Protein AF-A0A6M1TKI7-F1 (afdb_monomer)

Sequence (256 aa):
MSNQELKGKPGERDLEQWAKETDKGKHIFVWKHFMAGKEFQGWELLKSISEPLQDDLLMHTYMWSNTQNNEQLVKINILESTSWRQSQKNLLSFFDNFEAPSLDRAETKDINVGDIAFVGFGEIVQAITFSRANMLARVQSVGDEGLPVTEITAQLDRFFGERPAPSKEGVRPEFEHFEASSNTTAINEAITLSVEAIDPLKRDLWYKFIASGGELAVEDEQLRFQSNKEGKFEITAYAITEEGFAEGSTITVNVE

Foldseek 3Di:
DDPDPPPDPLPCLDLVVLVVLDDLQQQKAWFPDDAQQQLDPQKGWPDWDWDADPPRWIKIWIKIAGNVHRLWIKIKIKTQAQWLSRLSVVLVVVCVVVVCSDFAWVVVVVQDAESTKTFDDDPARQWMWYGHRRMTMIMGTDGPDGHRCRVVRRSVRCVRRPDQDADPDDFEKAWPDWDWPDQEEEAFDKIFIDTDIAGPVRADKIKMKGKPAFGWGADPNTIIGHHNDFDKMKMKMWIAGNNGHIDIDIDIHGYD

Structure (mmCIF, N/CA/C/O backbone):
data_AF-A0A6M1TKI7-F1
#
_entry.id   AF-A0A6M1TKI7-F1
#
loop_
_atom_site.group_PDB
_atom_site.id
_atom_site.type_symbol
_atom_site.label_atom_id
_atom_site.label_alt_id
_atom_site.label_comp_id
_atom_site.label_asym_id
_atom_site.label_entity_id
_atom_site.label_seq_id
_atom_site.pdbx_PDB_ins_code
_atom_site.Cartn_x
_atom_site.Cartn_y
_atom_site.Cartn_z
_atom_site.occupancy
_atom_site.B_iso_or_equiv
_atom_site.auth_seq_id
_atom_site.auth_comp_id
_atom_site.auth_asym_id
_atom_site.auth_atom_id
_atom_site.pdbx_PDB_model_num
ATOM 1 N N . MET A 1 1 ? -23.697 14.633 -33.442 1.00 41.56 1 MET A N 1
ATOM 2 C CA . MET A 1 1 ? -22.954 14.156 -32.259 1.00 41.56 1 MET A CA 1
ATOM 3 C C . MET A 1 1 ? -21.617 14.868 -32.275 1.00 41.56 1 MET A C 1
ATOM 5 O O . MET A 1 1 ? -20.799 14.587 -33.137 1.00 41.56 1 MET A O 1
ATOM 9 N N . SER A 1 2 ? -21.503 15.926 -31.473 1.00 33.62 2 SER A N 1
ATOM 10 C CA . SER A 1 2 ? -20.345 16.822 -31.429 1.00 33.62 2 SER A CA 1
ATOM 11 C C . SER A 1 2 ? -19.303 16.214 -30.494 1.00 33.62 2 SER A C 1
ATOM 13 O O . SER A 1 2 ? -19.624 15.900 -29.352 1.00 33.62 2 SER A O 1
ATOM 15 N N . ASN A 1 3 ? -18.083 16.031 -31.009 1.00 37.06 3 ASN A N 1
ATOM 16 C CA . ASN A 1 3 ? -16.884 15.797 -30.210 1.00 37.06 3 ASN A CA 1
ATOM 17 C C . ASN A 1 3 ? -16.729 16.978 -29.250 1.00 37.06 3 ASN A C 1
ATOM 19 O O . ASN A 1 3 ? -16.338 18.067 -29.671 1.00 37.06 3 ASN A O 1
ATOM 23 N N . GLN A 1 4 ? -17.073 16.770 -27.982 1.00 38.50 4 GLN A N 1
ATOM 24 C CA . GLN A 1 4 ? -16.654 17.666 -26.919 1.00 38.50 4 GLN A CA 1
ATOM 25 C C . GLN A 1 4 ? -15.141 17.522 -26.773 1.00 38.50 4 GLN A C 1
ATOM 27 O O . GLN A 1 4 ? -14.629 16.490 -26.344 1.00 38.50 4 GLN A O 1
ATOM 32 N N . GLU A 1 5 ? -14.435 18.568 -27.190 1.00 37.09 5 GLU A N 1
A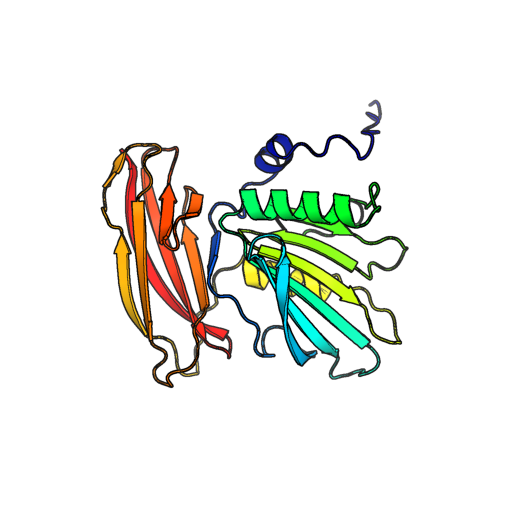TOM 33 C CA . GLU A 1 5 ? -13.034 18.793 -26.878 1.00 37.09 5 GLU A CA 1
ATOM 34 C C . GLU A 1 5 ? -12.861 18.852 -25.354 1.00 37.09 5 GLU A C 1
ATOM 36 O O . GLU A 1 5 ? -12.985 19.908 -24.740 1.00 37.09 5 GLU A O 1
ATOM 41 N N . LEU A 1 6 ? -12.496 17.728 -24.740 1.00 37.66 6 LEU A N 1
ATOM 42 C CA . LEU A 1 6 ? -11.774 17.727 -23.468 1.00 37.66 6 LEU A CA 1
ATOM 43 C C . LEU A 1 6 ? -10.313 18.117 -23.742 1.00 37.66 6 LEU A C 1
ATOM 45 O O . LEU A 1 6 ? -9.385 17.343 -23.545 1.00 37.66 6 LEU A O 1
ATOM 49 N N . LYS A 1 7 ? -10.098 19.343 -24.230 1.00 37.16 7 LYS A N 1
ATOM 50 C CA . LYS A 1 7 ? -8.797 20.021 -24.156 1.00 37.16 7 LYS A CA 1
ATOM 51 C C . LYS A 1 7 ? -8.745 20.793 -22.840 1.00 37.16 7 LYS A C 1
ATOM 53 O O . LYS A 1 7 ? -8.668 22.020 -22.824 1.00 37.16 7 LYS A O 1
ATOM 58 N N . GLY A 1 8 ? -8.832 20.068 -21.728 1.00 39.41 8 GLY A N 1
ATOM 59 C CA . GLY A 1 8 ? -8.407 20.610 -20.446 1.00 39.41 8 GLY A CA 1
ATOM 60 C C . GLY A 1 8 ? -6.901 20.831 -20.520 1.00 39.41 8 GLY A C 1
ATOM 61 O O . GLY A 1 8 ? -6.157 19.920 -20.881 1.00 39.41 8 GLY A O 1
ATOM 62 N N . LYS A 1 9 ? -6.431 22.048 -20.236 1.00 40.62 9 LYS A N 1
ATOM 63 C CA . LYS A 1 9 ? -5.002 22.265 -19.976 1.00 40.62 9 LYS A CA 1
ATOM 64 C C . LYS A 1 9 ? -4.562 21.269 -18.882 1.00 40.62 9 LYS A C 1
ATOM 66 O O . LYS A 1 9 ? -5.330 21.100 -17.937 1.00 40.62 9 LYS A O 1
ATOM 71 N N . PRO A 1 10 ? -3.348 20.689 -18.922 1.00 42.91 10 PRO A N 1
ATOM 72 C CA . PRO A 1 10 ? -2.848 19.748 -17.901 1.00 42.91 10 PRO A CA 1
ATOM 73 C C . PRO A 1 10 ? -2.647 20.337 -16.481 1.00 42.91 10 PRO A C 1
ATOM 75 O O . PRO A 1 10 ? -1.852 19.817 -15.703 1.00 42.91 10 PRO A O 1
ATOM 78 N N . GLY A 1 11 ? -3.296 21.459 -16.149 1.00 44.16 11 GLY A N 1
ATOM 79 C CA . GLY A 1 11 ? -2.915 22.348 -15.051 1.00 44.16 11 GLY A CA 1
ATOM 80 C C . GLY A 1 11 ? -3.933 22.539 -13.928 1.00 44.16 11 GLY A C 1
ATOM 81 O O . GLY A 1 11 ? -3.532 23.042 -12.886 1.00 44.16 11 GLY A O 1
ATOM 82 N N . GLU A 1 12 ? -5.199 22.137 -14.063 1.00 51.56 12 GLU A N 1
ATOM 83 C CA . GLU A 1 12 ? -6.108 22.116 -12.903 1.00 51.56 12 GLU A CA 1
ATOM 84 C C . GLU A 1 12 ? -6.088 20.725 -12.278 1.00 51.56 12 GLU A C 1
ATOM 86 O O . GLU A 1 12 ? -6.955 19.880 -12.476 1.00 51.56 12 GLU A O 1
ATOM 91 N N . ARG A 1 13 ? -4.991 20.474 -11.562 1.00 66.75 13 ARG A N 1
ATOM 92 C CA . ARG A 1 13 ? -4.801 19.312 -10.702 1.00 66.75 13 ARG A CA 1
ATOM 93 C C . ARG A 1 13 ? -5.576 19.534 -9.401 1.00 66.75 13 ARG A C 1
ATOM 95 O O . ARG A 1 13 ? -4.995 19.875 -8.374 1.00 66.75 13 ARG A O 1
ATOM 102 N N . ASP A 1 14 ? -6.897 19.428 -9.471 1.00 73.25 14 ASP A N 1
ATOM 103 C CA . ASP A 1 14 ? -7.759 19.592 -8.304 1.00 73.25 14 ASP A CA 1
ATOM 104 C C . ASP A 1 14 ? -7.829 18.281 -7.503 1.00 73.25 14 ASP A C 1
ATOM 106 O O . ASP A 1 14 ? -8.434 17.296 -7.932 1.00 73.25 14 ASP A O 1
ATOM 110 N N . LEU A 1 15 ? -7.216 18.273 -6.315 1.00 70.44 15 LEU A N 1
ATOM 111 C CA . LEU A 1 15 ? -7.309 17.159 -5.365 1.00 70.44 15 LEU A CA 1
ATOM 112 C C . LEU A 1 15 ? -8.756 16.809 -5.026 1.00 70.44 15 LEU A C 1
ATOM 114 O O . LEU A 1 15 ? -9.063 15.639 -4.809 1.00 70.44 15 LEU A O 1
ATOM 118 N N . GLU A 1 16 ? -9.648 17.798 -4.956 1.00 73.94 16 GLU A N 1
ATOM 119 C CA . GLU A 1 16 ? -11.055 17.535 -4.681 1.00 73.94 16 GLU A CA 1
ATOM 120 C C . GLU A 1 16 ? -11.726 16.823 -5.847 1.00 73.94 16 GLU A C 1
ATOM 122 O O . GLU A 1 16 ? -12.572 15.956 -5.624 1.00 73.94 16 GLU A O 1
ATOM 127 N N . GLN A 1 17 ? -11.364 17.168 -7.082 1.00 79.94 17 GLN A N 1
ATOM 128 C CA . GLN A 1 17 ? -11.837 16.459 -8.263 1.00 79.94 17 GLN A CA 1
ATOM 129 C C . GLN A 1 17 ? -11.337 15.013 -8.251 1.00 79.94 17 GLN A C 1
ATOM 131 O O . GLN A 1 17 ? -12.129 14.087 -8.394 1.00 79.94 17 GLN A O 1
ATOM 136 N N . TRP A 1 18 ? -10.052 14.802 -7.986 1.00 77.88 18 TRP A N 1
ATOM 137 C CA . TRP A 1 18 ? -9.452 13.471 -7.907 1.00 77.88 18 TRP A CA 1
ATOM 138 C C . TRP A 1 18 ? -10.070 12.596 -6.814 1.00 77.88 18 TRP A C 1
ATOM 140 O O . TRP A 1 18 ? -10.385 11.429 -7.044 1.00 77.88 18 TRP A O 1
ATOM 150 N N . ALA A 1 19 ? -10.330 13.183 -5.646 1.00 72.44 19 ALA A N 1
ATOM 151 C CA . ALA A 1 19 ? -11.042 12.532 -4.552 1.00 72.44 19 ALA A CA 1
ATOM 152 C C . ALA A 1 19 ? -12.494 12.154 -4.907 1.00 72.44 19 ALA A C 1
ATOM 154 O O . ALA A 1 19 ? -13.072 11.286 -4.255 1.00 72.44 19 ALA A O 1
ATOM 155 N N . LYS A 1 20 ? -13.102 12.807 -5.908 1.00 79.38 20 LYS A N 1
ATOM 156 C CA . LYS A 1 20 ? -14.437 12.467 -6.435 1.00 79.38 20 LYS A CA 1
ATOM 157 C C . LYS A 1 20 ? -14.377 11.414 -7.546 1.00 79.38 20 LYS A C 1
ATOM 159 O O . LYS A 1 20 ? -15.355 10.698 -7.732 1.00 79.38 20 LYS A O 1
ATOM 164 N N . GLU A 1 21 ? -13.269 11.331 -8.282 1.00 80.00 21 GLU A N 1
ATOM 165 C CA . GLU A 1 21 ? -13.086 10.401 -9.408 1.00 80.00 21 GLU A CA 1
ATOM 166 C C . GLU A 1 21 ? -12.905 8.949 -8.950 1.00 80.00 21 GLU A C 1
ATOM 168 O O . GLU A 1 21 ? -13.355 8.024 -9.626 1.00 80.00 21 GLU A O 1
ATOM 173 N N . THR A 1 22 ? -12.278 8.734 -7.793 1.00 79.38 22 THR A N 1
ATOM 174 C CA . THR A 1 22 ? -12.077 7.395 -7.237 1.00 79.38 22 THR A CA 1
ATOM 175 C C . THR A 1 22 ? -12.040 7.422 -5.721 1.00 79.38 22 THR A C 1
ATOM 177 O O . THR A 1 22 ? -11.439 8.294 -5.096 1.00 79.38 22 THR A O 1
ATOM 180 N N . ASP A 1 23 ? -12.654 6.407 -5.129 1.00 78.06 23 ASP A N 1
ATOM 181 C CA . ASP A 1 23 ? -12.648 6.177 -3.697 1.00 78.06 23 ASP A CA 1
ATOM 182 C C . ASP A 1 23 ? -12.162 4.772 -3.321 1.00 78.06 23 ASP A C 1
ATOM 184 O O . ASP A 1 23 ? -12.237 4.383 -2.159 1.00 78.06 23 ASP A O 1
ATOM 188 N N . LYS A 1 24 ? -11.612 4.020 -4.284 1.00 84.81 24 LYS A N 1
ATOM 189 C CA . LYS A 1 24 ? -11.190 2.627 -4.077 1.00 84.81 24 LYS A CA 1
ATOM 190 C C . LYS A 1 24 ? -10.128 2.509 -2.982 1.00 84.81 24 LYS A C 1
ATOM 192 O O . LYS A 1 24 ? -10.219 1.621 -2.140 1.00 84.81 24 LYS A O 1
ATOM 197 N N . GLY A 1 25 ? -9.152 3.417 -2.966 1.00 87.25 25 GLY A N 1
ATOM 198 C CA . GLY A 1 25 ? -8.088 3.431 -1.965 1.00 87.25 25 GLY A CA 1
ATOM 199 C C . GLY A 1 25 ? -8.496 3.890 -0.565 1.00 87.25 25 GLY A C 1
ATOM 200 O O . GLY A 1 25 ? -7.788 3.564 0.380 1.00 87.25 25 GLY A O 1
ATOM 201 N N . LYS A 1 26 ? -9.616 4.608 -0.377 1.00 94.25 26 LYS A N 1
ATOM 202 C CA . LYS A 1 26 ? -9.933 5.217 0.936 1.00 94.25 26 LYS A CA 1
ATOM 203 C C . LYS A 1 26 ? -10.198 4.191 2.040 1.00 94.25 26 LYS A C 1
ATOM 205 O O . LYS A 1 26 ? -10.050 4.486 3.221 1.00 94.25 26 LYS A O 1
ATOM 210 N N . HIS A 1 27 ? -10.595 2.990 1.633 1.00 96.94 27 HIS A N 1
ATOM 211 C CA . HIS A 1 27 ? -10.935 1.871 2.504 1.00 96.94 27 HIS A CA 1
ATOM 212 C C . HIS A 1 27 ? -9.748 0.961 2.814 1.00 96.94 27 HIS A C 1
ATOM 214 O O . HIS A 1 27 ? -9.919 -0.042 3.503 1.00 96.94 27 HIS A O 1
ATOM 220 N N . ILE A 1 28 ? -8.572 1.268 2.270 1.00 98.06 28 ILE A N 1
ATOM 221 C CA . ILE A 1 28 ? -7.373 0.454 2.406 1.00 98.06 28 ILE A CA 1
ATOM 222 C C . ILE A 1 28 ? -6.297 1.305 3.071 1.00 98.06 28 ILE A C 1
ATOM 224 O O . ILE A 1 28 ? -6.108 2.470 2.726 1.00 98.06 28 ILE A O 1
ATOM 228 N N . PHE A 1 29 ? -5.573 0.711 4.009 1.00 98.44 29 PHE A N 1
ATOM 229 C CA . PHE A 1 29 ? -4.386 1.313 4.596 1.00 98.44 29 PHE A CA 1
ATOM 230 C C . PHE A 1 29 ? -3.279 0.272 4.689 1.00 98.44 29 PHE A C 1
ATOM 232 O O . PHE A 1 29 ? -3.517 -0.856 5.107 1.00 98.44 29 PHE A O 1
ATOM 239 N N . VAL A 1 30 ? -2.075 0.641 4.288 1.00 98.31 30 VAL A N 1
ATOM 240 C CA . VAL A 1 30 ? -0.875 -0.184 4.349 1.00 98.31 30 VAL A CA 1
ATOM 241 C C . VAL A 1 30 ? 0.067 0.453 5.364 1.00 98.31 30 VAL A C 1
ATOM 243 O O . VAL A 1 30 ? 0.293 1.658 5.309 1.00 98.31 30 VAL A O 1
ATOM 246 N N . TRP A 1 31 ? 0.591 -0.338 6.299 1.00 97.88 31 TRP A N 1
ATOM 247 C CA . TRP A 1 31 ? 1.404 0.167 7.402 1.00 97.88 31 TRP A CA 1
ATOM 248 C C . TRP A 1 31 ? 2.699 -0.625 7.564 1.00 97.88 31 TRP A C 1
ATOM 250 O O . TRP A 1 31 ? 2.661 -1.858 7.636 1.00 97.88 31 TRP A O 1
ATOM 260 N N . LYS A 1 32 ? 3.824 0.094 7.685 1.00 96.50 32 LYS A N 1
ATOM 261 C CA . LYS A 1 32 ? 5.182 -0.459 7.839 1.00 96.50 32 LYS A CA 1
ATOM 262 C C . LYS A 1 32 ? 5.594 -1.343 6.660 1.00 96.50 32 LYS A C 1
ATOM 264 O O . LYS A 1 32 ? 6.229 -2.376 6.848 1.00 96.50 32 LYS A O 1
ATOM 269 N N . HIS A 1 33 ? 5.192 -0.970 5.450 1.00 97.38 33 HIS A N 1
ATOM 270 C CA . HIS A 1 33 ? 5.400 -1.782 4.259 1.00 97.38 33 HIS A CA 1
ATOM 271 C C . HIS A 1 33 ? 6.877 -2.051 3.959 1.00 97.38 33 HIS A C 1
ATOM 273 O O . HIS A 1 33 ? 7.714 -1.148 3.985 1.00 97.38 33 HIS A O 1
ATOM 279 N N . PHE A 1 34 ? 7.168 -3.272 3.518 1.00 96.94 34 PHE A N 1
ATOM 280 C CA . PHE A 1 34 ? 8.431 -3.613 2.881 1.00 96.94 34 PHE A CA 1
ATOM 281 C C . PHE A 1 34 ? 8.237 -4.695 1.807 1.00 96.94 34 PHE A C 1
ATOM 283 O O . PHE A 1 34 ? 7.216 -5.377 1.783 1.00 96.94 34 PHE A O 1
ATOM 290 N N . MET A 1 35 ? 9.228 -4.843 0.919 1.00 97.00 35 MET A N 1
ATOM 291 C CA . MET A 1 35 ? 9.307 -5.943 -0.051 1.00 97.00 35 MET A CA 1
ATOM 292 C C . MET A 1 35 ? 10.543 -6.799 0.211 1.00 97.00 35 MET A C 1
ATOM 294 O O . MET A 1 35 ? 11.614 -6.255 0.497 1.00 97.00 35 MET A O 1
ATOM 298 N N . ALA A 1 36 ? 10.405 -8.114 0.062 1.00 95.19 36 ALA A N 1
ATOM 299 C CA . ALA A 1 36 ? 11.439 -9.094 0.392 1.00 95.19 36 ALA A CA 1
ATOM 300 C C . ALA A 1 36 ? 11.873 -9.982 -0.789 1.00 95.19 36 ALA A C 1
ATOM 302 O O . ALA A 1 36 ? 12.671 -10.906 -0.615 1.00 95.19 36 ALA A O 1
ATOM 303 N N . GLY A 1 37 ? 11.388 -9.723 -2.006 1.00 95.62 37 GLY A N 1
ATOM 304 C CA . GLY A 1 37 ? 11.840 -10.440 -3.202 1.00 95.62 37 GLY A CA 1
ATOM 305 C C . GLY A 1 37 ? 10.919 -11.566 -3.661 1.00 95.62 37 GLY A C 1
ATOM 306 O O . GLY A 1 37 ? 11.349 -12.413 -4.445 1.00 95.62 37 GLY A O 1
ATOM 307 N N . LYS A 1 38 ? 9.681 -11.619 -3.162 1.00 93.62 38 LYS A N 1
ATOM 308 C CA . LYS A 1 38 ? 8.670 -12.639 -3.510 1.00 93.62 38 LYS A CA 1
ATOM 309 C C . LYS A 1 38 ? 7.430 -12.059 -4.181 1.00 93.62 38 LYS A C 1
ATOM 311 O O . LYS A 1 38 ? 6.561 -12.808 -4.613 1.00 93.62 38 LYS A O 1
ATOM 316 N N . GLU A 1 39 ? 7.372 -10.740 -4.298 1.00 93.75 39 GLU A N 1
ATOM 317 C CA . GLU A 1 39 ? 6.216 -9.989 -4.774 1.00 93.75 39 GLU A CA 1
ATOM 318 C C . GLU A 1 39 ? 5.989 -10.156 -6.282 1.00 93.75 39 GLU A C 1
ATOM 320 O O . GLU A 1 39 ? 4.848 -10.095 -6.740 1.00 93.75 39 GLU A O 1
ATOM 325 N N . PHE A 1 40 ? 7.055 -10.401 -7.052 1.00 95.50 40 PHE A N 1
ATOM 326 C CA . PHE A 1 40 ? 7.003 -10.446 -8.513 1.00 95.50 40 PHE A CA 1
ATOM 327 C C . PHE A 1 40 ? 7.576 -11.751 -9.061 1.00 95.50 40 PHE A C 1
ATOM 329 O O . PHE A 1 40 ? 8.749 -12.081 -8.872 1.00 95.50 40 PHE A O 1
ATOM 336 N N . GLN A 1 41 ? 6.752 -12.495 -9.796 1.00 93.69 41 GLN A N 1
ATOM 337 C CA . GLN A 1 41 ? 7.189 -13.731 -10.435 1.00 93.69 41 GLN A CA 1
ATOM 338 C C . GLN A 1 41 ? 8.191 -13.432 -11.558 1.00 93.69 41 GLN A C 1
ATOM 340 O O . GLN A 1 41 ? 7.933 -12.598 -12.421 1.00 93.69 41 GLN A O 1
ATOM 345 N N . GLY A 1 42 ? 9.314 -14.154 -11.574 1.00 96.19 42 GLY A N 1
ATOM 346 C CA . GLY A 1 42 ? 10.354 -13.987 -12.596 1.00 96.19 42 GLY A CA 1
ATOM 347 C C . GLY A 1 42 ? 11.306 -12.818 -12.339 1.00 96.19 42 GLY A C 1
ATOM 348 O O . GLY A 1 42 ? 12.179 -12.568 -13.170 1.00 96.19 42 GLY A O 1
ATOM 349 N N . TRP A 1 43 ? 11.190 -12.153 -11.189 1.00 97.81 43 TRP A N 1
ATOM 350 C CA . TRP A 1 43 ? 12.085 -11.083 -10.766 1.00 97.81 43 TRP A CA 1
ATOM 351 C C . TRP A 1 43 ? 12.800 -11.449 -9.467 1.00 97.81 43 TRP A C 1
ATOM 353 O O . TRP A 1 43 ? 12.263 -12.165 -8.623 1.00 97.81 43 TRP A O 1
ATOM 363 N N . GLU A 1 44 ? 14.010 -10.932 -9.302 1.00 97.94 44 GLU A N 1
ATOM 364 C CA . GLU A 1 44 ? 14.785 -11.029 -8.068 1.00 97.94 44 GLU A CA 1
ATOM 365 C C . GLU A 1 44 ? 15.055 -9.634 -7.500 1.00 97.94 44 GLU A C 1
ATOM 367 O O . GLU A 1 44 ? 15.380 -8.697 -8.235 1.00 97.94 44 GLU A O 1
ATOM 372 N N . LEU A 1 45 ? 14.909 -9.483 -6.183 1.00 98.38 45 LEU A N 1
ATOM 373 C CA . LEU A 1 45 ? 15.239 -8.240 -5.495 1.00 98.38 45 LEU A CA 1
ATOM 374 C C . LEU A 1 45 ? 16.759 -8.158 -5.319 1.00 98.38 45 LEU A C 1
ATOM 376 O O . LEU A 1 45 ? 17.348 -8.918 -4.556 1.00 98.38 45 LEU A O 1
ATOM 380 N N . LEU A 1 46 ? 17.391 -7.211 -6.010 1.00 98.12 46 LEU A N 1
ATOM 381 C CA . LEU A 1 46 ? 18.831 -6.969 -5.929 1.00 98.12 46 LEU A CA 1
ATOM 382 C C . LEU A 1 46 ? 19.209 -6.096 -4.735 1.00 98.12 46 LEU A C 1
ATOM 384 O O . LEU A 1 46 ? 20.260 -6.281 -4.121 1.00 98.12 46 LEU A O 1
ATOM 388 N N . LYS A 1 47 ? 18.401 -5.067 -4.462 1.00 97.75 47 LYS A N 1
ATOM 389 C CA . LYS A 1 47 ? 18.725 -4.046 -3.463 1.00 97.75 47 LYS A CA 1
ATOM 390 C C . LYS A 1 47 ? 17.465 -3.408 -2.900 1.00 97.75 47 LYS A C 1
ATOM 392 O O . LYS A 1 47 ? 16.546 -3.103 -3.654 1.00 97.75 47 LYS A O 1
ATOM 397 N N . SER A 1 48 ? 17.489 -3.134 -1.602 1.00 97.88 48 SER A N 1
ATOM 398 C CA . SER A 1 48 ? 16.511 -2.309 -0.894 1.00 97.88 48 SER A CA 1
ATOM 399 C C . SER A 1 48 ? 17.253 -1.213 -0.128 1.00 97.88 48 SER A C 1
ATOM 401 O O . SER A 1 48 ? 18.292 -1.479 0.480 1.00 97.88 48 SER A O 1
ATOM 403 N N . ILE A 1 49 ? 16.777 0.027 -0.217 1.00 97.50 49 ILE A N 1
ATOM 404 C CA . ILE A 1 49 ? 17.343 1.194 0.471 1.00 97.50 49 ILE A CA 1
ATOM 405 C C . ILE A 1 49 ? 16.191 2.047 0.986 1.00 97.50 49 ILE A C 1
ATOM 407 O O . ILE A 1 49 ? 15.231 2.275 0.257 1.00 97.50 49 ILE A O 1
ATOM 411 N N . SER A 1 50 ? 16.317 2.571 2.199 1.00 96.44 50 SER A N 1
ATOM 412 C CA . SER A 1 50 ? 15.420 3.597 2.731 1.00 96.44 50 SER A CA 1
ATOM 413 C C . SER A 1 50 ? 16.173 4.919 2.781 1.00 96.44 50 SER A C 1
ATOM 415 O O . SER A 1 50 ? 17.250 4.988 3.376 1.00 96.44 50 SER A O 1
ATOM 417 N N . GLU A 1 51 ? 15.628 5.953 2.153 1.00 94.25 51 GLU A N 1
ATOM 418 C CA . GLU A 1 51 ? 16.232 7.283 2.113 1.00 94.25 51 GLU A CA 1
ATOM 419 C C . GLU A 1 51 ? 15.260 8.304 2.716 1.00 94.25 51 GLU A C 1
ATOM 421 O O . GLU A 1 51 ? 14.074 8.294 2.364 1.00 94.25 51 GLU A O 1
ATOM 426 N N . PRO A 1 52 ? 15.727 9.185 3.618 1.00 92.19 52 PRO A N 1
ATOM 427 C CA . PRO A 1 52 ? 14.907 10.286 4.088 1.00 92.19 52 PRO A CA 1
ATOM 428 C C . PRO A 1 52 ? 14.643 11.263 2.942 1.00 92.19 52 PRO A C 1
ATOM 430 O O . PRO A 1 52 ? 15.546 11.654 2.199 1.00 92.19 52 PRO A O 1
ATOM 433 N N . LEU A 1 53 ? 13.385 11.659 2.823 1.00 87.94 53 LEU A N 1
ATOM 434 C CA . LEU A 1 53 ? 12.925 12.800 2.051 1.00 87.94 53 LEU A CA 1
ATOM 435 C C . LEU A 1 53 ? 12.774 14.004 3.007 1.00 87.94 53 LEU A C 1
ATOM 437 O O . LEU A 1 53 ? 13.267 13.991 4.135 1.00 87.94 53 LEU A O 1
ATOM 441 N N . GLN A 1 54 ? 12.137 15.080 2.552 1.00 82.06 54 GLN A N 1
ATOM 442 C CA . GLN A 1 54 ? 11.789 16.216 3.407 1.00 82.06 54 GLN A CA 1
ATOM 443 C C . GLN A 1 54 ? 10.715 15.822 4.436 1.00 82.06 54 GLN A C 1
ATOM 445 O O . GLN A 1 54 ? 9.927 14.912 4.183 1.00 82.06 54 GLN A O 1
ATOM 450 N N . ASP A 1 55 ? 10.686 16.530 5.568 1.00 81.44 55 ASP A N 1
ATOM 451 C CA . ASP A 1 55 ? 9.651 16.419 6.608 1.00 81.44 55 ASP A CA 1
ATOM 452 C C . ASP A 1 55 ? 9.459 14.997 7.172 1.00 81.44 55 ASP A C 1
ATOM 454 O O . ASP A 1 55 ? 8.336 14.516 7.306 1.00 81.44 55 ASP A O 1
ATOM 458 N N . ASP A 1 56 ? 10.568 14.309 7.469 1.00 82.19 56 ASP A N 1
ATOM 459 C CA . ASP A 1 56 ? 10.611 12.958 8.062 1.00 82.19 56 ASP A CA 1
ATOM 460 C C . ASP A 1 56 ? 9.940 11.848 7.228 1.00 82.19 56 ASP A C 1
ATOM 462 O O . ASP A 1 56 ? 9.799 10.708 7.674 1.00 82.19 56 ASP A O 1
ATOM 466 N N . LEU A 1 57 ? 9.573 12.140 5.978 1.00 88.00 57 LEU A N 1
ATOM 467 C CA . LEU A 1 57 ? 9.072 11.143 5.041 1.00 88.00 57 LEU A CA 1
ATOM 468 C C . LEU A 1 57 ? 10.199 10.185 4.635 1.00 88.00 57 LEU A C 1
ATOM 470 O O . LEU A 1 57 ? 11.292 10.613 4.271 1.00 88.00 57 LEU A O 1
ATOM 474 N N . LEU A 1 58 ? 9.928 8.880 4.636 1.00 93.38 58 LEU A N 1
ATOM 475 C CA . LEU A 1 58 ? 10.878 7.855 4.196 1.00 93.38 58 LEU A CA 1
ATOM 476 C C . LEU A 1 58 ? 10.456 7.288 2.844 1.00 93.38 58 LEU A C 1
ATOM 478 O O . LEU A 1 58 ? 9.364 6.739 2.702 1.00 93.38 58 LEU A O 1
ATOM 482 N N . MET A 1 59 ? 11.341 7.387 1.854 1.00 96.38 59 MET A N 1
ATOM 483 C CA . MET A 1 59 ? 11.158 6.729 0.565 1.00 96.38 59 MET A CA 1
ATOM 484 C C . MET A 1 59 ? 11.945 5.420 0.543 1.00 96.38 59 MET A C 1
ATOM 486 O O . MET A 1 59 ? 13.168 5.408 0.692 1.00 96.38 59 MET A O 1
ATOM 490 N N . HIS A 1 60 ? 11.247 4.318 0.295 1.00 97.75 60 HIS A N 1
ATOM 491 C CA . HIS A 1 60 ? 11.861 3.016 0.084 1.00 97.75 60 HIS A CA 1
ATOM 492 C C . HIS A 1 60 ? 12.112 2.793 -1.405 1.00 97.75 60 HIS A C 1
ATOM 494 O O . HIS A 1 60 ? 11.195 2.857 -2.222 1.00 97.75 60 HIS A O 1
ATOM 500 N N . THR A 1 61 ? 13.361 2.525 -1.760 1.00 98.19 61 THR A N 1
ATOM 501 C CA . THR A 1 61 ? 13.809 2.227 -3.117 1.00 98.19 61 THR A CA 1
ATOM 502 C C . THR A 1 61 ? 14.178 0.755 -3.226 1.00 98.19 61 THR A C 1
ATOM 504 O O . THR A 1 61 ? 15.073 0.281 -2.527 1.00 98.19 61 THR A O 1
ATOM 507 N N . TYR A 1 62 ? 13.566 0.063 -4.180 1.00 98.50 62 TYR A N 1
ATOM 508 C CA . TYR A 1 62 ? 13.810 -1.341 -4.484 1.00 98.50 62 TYR A CA 1
ATOM 509 C C . TYR A 1 62 ? 14.308 -1.490 -5.918 1.00 98.50 62 TYR A C 1
ATOM 511 O O . TYR A 1 62 ? 13.727 -0.932 -6.848 1.00 98.50 62 TYR A O 1
ATOM 519 N N . MET A 1 63 ? 15.381 -2.251 -6.100 1.00 98.50 63 MET A N 1
ATOM 520 C CA . MET A 1 63 ? 15.935 -2.600 -7.406 1.00 98.50 63 MET A CA 1
ATOM 521 C C . MET A 1 63 ? 15.684 -4.067 -7.694 1.00 98.50 63 MET A C 1
ATOM 523 O O . MET A 1 63 ? 16.085 -4.926 -6.911 1.00 98.50 63 MET A O 1
ATOM 527 N N . TRP A 1 64 ? 15.085 -4.332 -8.843 1.00 98.56 64 TRP A N 1
ATOM 528 C CA . TRP A 1 64 ? 14.685 -5.654 -9.290 1.00 98.56 64 TRP A CA 1
ATOM 529 C C . TRP A 1 64 ? 15.373 -6.008 -10.602 1.00 98.56 64 TRP A C 1
ATOM 531 O O . TRP A 1 64 ? 15.498 -5.152 -11.478 1.00 98.56 64 TRP A O 1
ATOM 541 N N . SER A 1 65 ? 15.794 -7.263 -10.733 1.00 98.44 65 SER A N 1
ATOM 542 C CA . SER A 1 65 ? 16.376 -7.830 -11.952 1.00 98.44 65 SER A CA 1
ATOM 543 C C . SER A 1 65 ? 15.474 -8.916 -12.510 1.00 98.44 65 SER A C 1
ATOM 545 O O . SER A 1 65 ? 14.915 -9.712 -11.751 1.00 98.44 65 SER A O 1
ATOM 547 N N . ASN A 1 66 ? 15.307 -8.946 -13.829 1.00 98.12 66 ASN A N 1
ATOM 548 C CA . ASN A 1 66 ? 14.583 -10.023 -14.483 1.00 98.12 66 ASN A CA 1
ATOM 549 C C . ASN A 1 66 ? 15.462 -11.284 -14.509 1.00 98.12 66 ASN A C 1
ATOM 551 O O . ASN A 1 66 ? 16.574 -11.292 -15.032 1.00 98.12 66 ASN A O 1
ATOM 555 N N . THR A 1 67 ? 14.939 -12.386 -13.974 1.00 97.50 67 THR A N 1
ATOM 556 C CA . THR A 1 67 ? 15.661 -13.667 -13.866 1.00 97.50 67 THR A CA 1
ATOM 557 C C . THR A 1 67 ? 15.973 -14.323 -15.215 1.00 97.50 67 THR A C 1
ATOM 559 O O . THR A 1 67 ? 16.828 -15.204 -15.287 1.00 97.50 67 THR A O 1
ATOM 562 N N . GLN A 1 68 ? 15.289 -13.914 -16.287 1.00 97.50 68 GLN A N 1
ATOM 563 C CA . GLN A 1 68 ? 15.518 -14.392 -17.652 1.00 97.50 68 GLN A CA 1
ATOM 564 C C . GLN A 1 68 ? 16.427 -13.461 -18.464 1.00 97.50 68 GLN A C 1
ATOM 566 O O . GLN A 1 68 ? 17.000 -13.904 -19.459 1.00 97.50 68 GLN A O 1
ATOM 571 N N . ASN A 1 69 ? 16.562 -12.195 -18.057 1.00 97.25 69 ASN A N 1
ATOM 572 C CA . ASN A 1 69 ? 17.389 -11.195 -18.726 1.00 97.25 69 ASN A CA 1
ATOM 573 C C . ASN A 1 69 ? 17.891 -10.147 -17.718 1.00 97.25 69 ASN A C 1
ATOM 575 O O . ASN A 1 69 ? 17.179 -9.208 -17.376 1.00 97.25 69 ASN A O 1
ATOM 579 N N . ASN A 1 70 ? 19.134 -10.280 -17.265 1.00 95.94 70 ASN A N 1
ATOM 580 C CA . ASN A 1 70 ? 19.715 -9.399 -16.249 1.00 95.94 70 ASN A CA 1
ATOM 581 C C . ASN A 1 70 ? 20.039 -7.975 -16.748 1.00 95.94 70 ASN A C 1
ATOM 583 O O . ASN A 1 70 ? 20.379 -7.120 -15.931 1.00 95.94 70 ASN A O 1
ATOM 587 N N . GLU A 1 71 ? 19.927 -7.701 -18.053 1.00 97.44 71 GLU A N 1
ATOM 588 C CA . GLU A 1 71 ? 20.008 -6.341 -18.608 1.00 97.44 71 GLU A CA 1
ATOM 589 C C . GLU A 1 71 ? 18.708 -5.552 -18.374 1.00 97.44 71 GLU A C 1
ATOM 591 O O . GLU A 1 71 ? 18.700 -4.321 -18.452 1.00 97.44 71 GLU A O 1
ATOM 596 N N . GLN A 1 72 ? 17.613 -6.244 -18.038 1.00 97.81 72 GLN A N 1
ATOM 597 C CA . GLN A 1 72 ? 16.324 -5.656 -17.691 1.00 97.81 72 GLN A CA 1
ATOM 598 C C . GLN A 1 72 ? 16.226 -5.431 -16.180 1.00 97.81 72 GLN A C 1
ATOM 600 O O . GLN A 1 72 ? 16.027 -6.362 -15.394 1.00 97.81 72 GLN A O 1
ATOM 605 N N . LEU A 1 73 ? 16.317 -4.162 -15.778 1.00 98.44 73 LEU A N 1
ATOM 606 C CA . LEU A 1 73 ? 16.215 -3.745 -14.383 1.00 98.44 73 LEU A CA 1
ATOM 607 C C . LEU A 1 73 ? 15.030 -2.808 -14.167 1.00 98.44 73 LEU A C 1
ATOM 609 O O . LEU A 1 73 ? 14.789 -1.895 -14.963 1.00 98.44 73 LEU A O 1
ATOM 613 N N . VAL A 1 74 ? 14.342 -2.985 -13.041 1.00 98.50 74 VAL A N 1
ATOM 614 C CA . VAL A 1 74 ? 13.264 -2.098 -12.598 1.00 98.50 74 VAL A CA 1
ATOM 615 C C . VAL A 1 74 ? 13.601 -1.493 -11.242 1.00 98.50 74 VAL A C 1
ATOM 617 O O . VAL A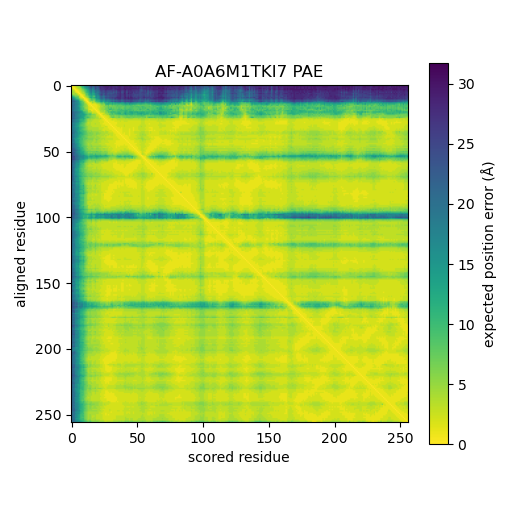 1 74 ? 13.953 -2.192 -10.294 1.00 98.50 74 VAL A O 1
ATOM 620 N N . LYS A 1 75 ? 13.448 -0.174 -11.142 1.00 98.50 75 LYS A N 1
ATOM 621 C CA . LYS A 1 75 ? 13.485 0.585 -9.895 1.00 98.50 75 LYS A CA 1
ATOM 622 C C . LYS A 1 75 ? 12.059 0.875 -9.447 1.00 98.50 75 LYS A C 1
ATOM 624 O O . LYS A 1 75 ? 11.278 1.446 -10.209 1.00 98.50 75 LYS A O 1
ATOM 629 N N . ILE A 1 76 ? 11.738 0.526 -8.209 1.00 98.62 76 ILE A N 1
ATOM 630 C CA . ILE A 1 76 ? 10.456 0.822 -7.572 1.00 98.62 76 ILE A CA 1
ATOM 631 C C . ILE A 1 76 ? 10.724 1.718 -6.371 1.00 98.62 76 ILE A C 1
ATOM 633 O O . ILE A 1 76 ? 11.400 1.302 -5.436 1.00 98.62 76 ILE A O 1
ATOM 637 N N . ASN A 1 77 ? 10.189 2.934 -6.389 1.00 98.25 77 ASN A N 1
ATOM 638 C CA . ASN A 1 77 ? 10.174 3.814 -5.225 1.00 98.25 77 ASN A CA 1
ATOM 639 C C . ASN A 1 77 ? 8.789 3.771 -4.594 1.00 98.25 77 ASN A C 1
ATOM 641 O O . ASN A 1 77 ? 7.795 3.885 -5.312 1.00 98.25 77 ASN A O 1
ATOM 645 N N . ILE A 1 78 ? 8.732 3.645 -3.276 1.00 98.19 78 ILE A N 1
ATOM 646 C CA . ILE A 1 78 ? 7.502 3.610 -2.495 1.00 98.19 78 ILE A CA 1
ATOM 647 C C . ILE A 1 78 ? 7.609 4.642 -1.380 1.00 98.19 78 ILE A C 1
ATOM 649 O O . ILE A 1 78 ? 8.598 4.679 -0.651 1.00 98.19 78 ILE A O 1
ATOM 653 N N . LEU A 1 79 ? 6.575 5.464 -1.251 1.00 97.50 79 LEU A N 1
ATOM 654 C CA . LEU A 1 79 ? 6.385 6.398 -0.156 1.00 97.50 79 LEU A CA 1
ATOM 655 C C . LEU A 1 79 ? 5.070 6.052 0.554 1.00 97.50 79 LEU A C 1
ATOM 657 O O . LEU A 1 79 ? 3.987 6.181 -0.026 1.00 97.50 79 LEU A O 1
ATOM 661 N N . GLU A 1 80 ? 5.178 5.617 1.806 1.00 97.31 80 GLU A N 1
ATOM 662 C CA . GLU A 1 80 ? 4.037 5.380 2.691 1.00 97.31 80 GLU A CA 1
ATOM 663 C C . GLU A 1 80 ? 3.567 6.720 3.273 1.00 97.31 80 GLU A C 1
ATOM 665 O O . GLU A 1 80 ? 4.357 7.497 3.805 1.00 97.31 80 GLU A O 1
ATOM 670 N N . SER A 1 81 ? 2.282 7.033 3.115 1.00 97.00 81 SER A N 1
ATOM 671 C CA . SER A 1 81 ? 1.678 8.287 3.578 1.00 97.00 81 SER A CA 1
ATOM 672 C C . SER A 1 81 ? 0.744 8.038 4.764 1.00 97.00 81 SER A C 1
ATOM 674 O O . SER A 1 81 ? 0.299 6.918 5.003 1.00 97.00 81 SER A O 1
ATOM 676 N N . THR A 1 82 ? 0.376 9.097 5.482 1.00 97.06 82 THR A N 1
ATOM 677 C CA . THR A 1 82 ? -0.535 9.012 6.640 1.00 97.06 82 THR A CA 1
ATOM 678 C C . THR A 1 82 ? -1.992 8.756 6.265 1.00 97.06 82 THR A C 1
ATOM 680 O O . THR A 1 82 ? -2.793 8.379 7.108 1.00 97.06 82 THR A O 1
ATOM 683 N N . SER A 1 83 ? -2.379 8.961 5.009 1.00 96.88 83 SER A N 1
ATOM 684 C CA . SER A 1 83 ? -3.728 8.689 4.511 1.00 96.88 83 SER A CA 1
ATOM 685 C C . SER A 1 83 ? -3.722 8.594 2.992 1.00 96.88 83 SER A C 1
ATOM 687 O O . SER A 1 83 ? -2.763 9.005 2.327 1.00 96.88 83 SER A O 1
ATOM 689 N N . TRP A 1 84 ? -4.829 8.124 2.422 1.00 96.00 84 TRP A N 1
ATOM 690 C CA . TRP A 1 84 ? -5.008 8.115 0.972 1.00 96.00 84 TRP A CA 1
ATOM 691 C C . TRP A 1 84 ? -4.987 9.526 0.363 1.00 96.00 84 TRP A C 1
ATOM 693 O O . TRP A 1 84 ? -4.351 9.758 -0.665 1.00 96.00 84 TRP A O 1
ATOM 703 N N . ARG A 1 85 ? -5.587 10.511 1.044 1.00 94.19 85 ARG A N 1
ATOM 704 C CA . ARG A 1 85 ? -5.552 11.920 0.617 1.00 94.19 85 ARG A CA 1
ATOM 705 C C . ARG A 1 85 ? -4.132 12.470 0.641 1.00 94.19 85 ARG A C 1
ATOM 707 O O . ARG A 1 85 ? -3.751 13.217 -0.258 1.00 94.19 85 ARG A O 1
ATOM 714 N N . GLN A 1 86 ? -3.344 12.103 1.654 1.00 94.81 86 GLN A N 1
ATOM 715 C CA . GLN A 1 86 ? -1.947 12.518 1.728 1.00 94.81 86 GLN A CA 1
ATOM 716 C C . GLN A 1 86 ? -1.107 11.870 0.623 1.00 94.81 86 GLN A C 1
ATOM 718 O O . GLN A 1 86 ? -0.273 12.551 0.038 1.00 94.81 86 GLN A O 1
ATOM 723 N N . SER A 1 87 ? -1.369 10.613 0.255 1.00 95.19 87 SER A N 1
ATOM 724 C CA . SER A 1 87 ? -0.714 9.980 -0.898 1.00 95.19 87 SER A CA 1
ATOM 725 C C . SER A 1 87 ? -0.993 10.730 -2.208 1.00 95.19 87 SER A C 1
ATOM 727 O O . SER A 1 87 ? -0.068 11.009 -2.972 1.00 95.19 87 SER A O 1
ATOM 729 N N . GLN A 1 88 ? -2.240 11.150 -2.443 1.00 93.19 88 GLN A N 1
ATOM 730 C CA . GLN A 1 88 ? -2.595 11.957 -3.618 1.00 93.19 88 GLN A CA 1
ATOM 731 C C . GLN A 1 88 ? -1.934 13.344 -3.603 1.00 93.19 88 GLN A C 1
ATOM 733 O O . GLN A 1 88 ? -1.459 13.812 -4.637 1.00 93.19 88 GLN A O 1
ATOM 738 N N . LYS A 1 89 ? -1.843 13.990 -2.433 1.00 92.12 89 LYS A N 1
ATOM 739 C CA . LYS A 1 89 ? -1.069 15.232 -2.259 1.00 92.12 89 LYS A CA 1
ATOM 740 C C . LYS A 1 89 ? 0.408 15.018 -2.580 1.00 92.12 89 LYS A C 1
ATOM 742 O O . LYS A 1 89 ? 0.979 15.785 -3.346 1.00 92.12 89 LYS A O 1
ATOM 747 N N . ASN A 1 90 ? 1.001 13.948 -2.059 1.00 92.31 90 ASN A N 1
ATOM 748 C CA . ASN A 1 90 ? 2.397 13.606 -2.307 1.00 92.31 90 ASN A CA 1
ATOM 749 C C . ASN A 1 90 ? 2.648 13.335 -3.798 1.00 92.31 90 ASN A C 1
ATOM 751 O O . ASN A 1 90 ? 3.679 13.744 -4.323 1.00 92.31 90 ASN A O 1
ATOM 755 N N . LEU A 1 91 ? 1.694 12.717 -4.504 1.00 91.88 91 LEU A N 1
ATOM 756 C CA . LEU A 1 91 ? 1.750 12.539 -5.957 1.00 91.88 91 LEU A CA 1
ATOM 757 C C . LEU A 1 91 ? 1.794 13.885 -6.703 1.00 91.88 91 LEU A C 1
ATOM 759 O O . LEU A 1 91 ? 2.550 14.027 -7.662 1.00 91.88 91 LEU A O 1
ATOM 763 N N . LEU A 1 92 ? 1.022 14.884 -6.266 1.00 87.88 92 LEU A N 1
ATOM 764 C CA . LEU A 1 92 ? 1.078 16.233 -6.841 1.00 87.88 92 LEU A CA 1
ATOM 765 C C . LEU A 1 92 ? 2.418 16.910 -6.602 1.00 87.88 92 LEU A C 1
ATOM 767 O O . LEU A 1 92 ? 3.056 17.350 -7.557 1.00 87.88 92 LEU A O 1
ATOM 771 N N . SER A 1 93 ? 2.861 16.931 -5.345 1.00 88.38 93 SER A N 1
ATOM 772 C CA . SER A 1 93 ? 4.148 17.513 -4.969 1.00 88.38 93 SER A CA 1
ATOM 773 C C . SER A 1 93 ? 5.302 16.833 -5.702 1.00 88.38 93 SER A C 1
ATOM 775 O O . SER A 1 93 ? 6.263 17.490 -6.097 1.00 88.38 93 SER A O 1
ATOM 777 N N . PHE A 1 94 ? 5.190 15.526 -5.957 1.00 86.44 94 PHE A N 1
ATOM 778 C CA . PHE A 1 94 ? 6.133 14.802 -6.796 1.00 86.44 94 PHE A CA 1
ATOM 779 C C . PHE A 1 94 ? 6.220 15.425 -8.196 1.00 86.44 94 PHE A C 1
ATOM 781 O O . PHE A 1 94 ? 7.314 15.720 -8.659 1.00 86.44 94 PHE A O 1
ATOM 788 N N . PHE A 1 95 ? 5.107 15.705 -8.875 1.00 84.06 95 PHE A N 1
ATOM 789 C CA . PHE A 1 95 ? 5.168 16.306 -10.214 1.00 84.06 95 PHE A CA 1
ATOM 790 C C . PHE A 1 95 ? 5.626 17.758 -10.235 1.00 84.06 95 PHE A C 1
ATOM 792 O O . PHE A 1 95 ? 6.255 18.168 -11.212 1.00 84.06 95 PHE A O 1
ATOM 799 N N . ASP A 1 96 ? 5.336 18.519 -9.185 1.00 81.94 96 ASP A N 1
ATOM 800 C CA . ASP A 1 96 ? 5.796 19.904 -9.075 1.00 81.94 96 ASP A CA 1
ATOM 801 C C . ASP A 1 96 ? 7.329 19.971 -8.981 1.00 81.94 96 ASP A C 1
ATOM 803 O O . ASP A 1 96 ? 7.948 20.863 -9.557 1.00 81.94 96 ASP A O 1
ATOM 807 N N . ASN A 1 97 ? 7.953 18.964 -8.361 1.00 78.50 97 ASN A N 1
ATOM 808 C CA . ASN A 1 97 ? 9.407 18.862 -8.238 1.00 78.50 97 ASN A CA 1
ATOM 809 C C . ASN A 1 97 ? 10.118 18.341 -9.499 1.00 78.50 97 ASN A C 1
ATOM 811 O O . ASN A 1 97 ? 11.311 18.577 -9.666 1.00 78.50 97 ASN A O 1
ATOM 815 N N . PHE A 1 98 ? 9.427 17.610 -10.380 1.00 69.12 98 PHE A N 1
ATOM 816 C CA . PHE A 1 98 ? 10.056 16.950 -11.534 1.00 69.12 98 PHE A CA 1
ATOM 817 C C . PHE A 1 98 ? 10.085 17.797 -12.817 1.00 69.12 98 PHE A C 1
ATOM 819 O O . PHE A 1 98 ? 10.465 17.273 -13.862 1.00 69.12 98 PHE A O 1
ATOM 826 N N . GLU A 1 99 ? 9.672 19.072 -12.768 1.00 63.03 99 GLU A N 1
ATOM 827 C CA . GLU A 1 99 ? 9.539 19.964 -13.941 1.00 63.03 99 GLU A CA 1
ATOM 828 C C . GLU A 1 99 ? 8.813 19.300 -15.133 1.00 63.03 99 GLU A C 1
ATOM 830 O O . GLU A 1 99 ? 8.997 19.666 -16.294 1.00 63.03 99 GLU A O 1
ATOM 835 N N . ALA A 1 100 ? 7.953 18.317 -14.853 1.00 66.56 100 ALA A N 1
ATOM 836 C CA . ALA A 1 100 ? 7.231 17.529 -15.844 1.00 66.56 100 ALA A CA 1
ATOM 837 C C . ALA A 1 100 ? 5.726 17.825 -15.738 1.00 66.56 100 ALA A C 1
ATOM 839 O O . ALA A 1 100 ? 4.941 16.960 -15.339 1.00 66.56 100 ALA A O 1
ATOM 840 N N . PRO A 1 101 ? 5.282 19.056 -16.067 1.00 63.72 101 PRO A N 1
ATOM 841 C CA . PRO A 1 101 ? 3.895 19.461 -15.875 1.00 63.72 101 PRO A CA 1
ATOM 842 C C . PRO A 1 101 ? 2.906 18.675 -16.753 1.00 63.72 101 PRO A C 1
ATOM 844 O O . PRO A 1 101 ? 1.718 18.650 -16.444 1.00 63.72 101 PRO A O 1
ATOM 847 N N . SER A 1 102 ? 3.380 18.026 -17.822 1.00 76.94 102 SER A N 1
ATOM 848 C CA . SER A 1 102 ? 2.557 17.468 -18.900 1.00 76.94 102 SER A CA 1
ATOM 849 C C . SER A 1 102 ? 2.649 15.945 -19.050 1.00 76.94 102 SER A C 1
ATOM 851 O O . SER A 1 102 ? 2.655 15.452 -20.176 1.00 76.94 102 SER A O 1
ATOM 853 N N . LEU A 1 103 ? 2.785 15.193 -17.956 1.00 87.00 103 LEU A N 1
ATOM 854 C CA . LEU A 1 103 ? 2.682 13.734 -18.043 1.00 87.00 103 LEU A CA 1
ATOM 855 C C . LEU A 1 103 ? 1.238 13.319 -18.332 1.00 87.00 103 LEU A C 1
ATOM 857 O O . LEU A 1 103 ? 0.296 13.872 -17.761 1.00 87.00 103 LEU A O 1
ATOM 861 N N . ASP A 1 104 ? 1.076 12.332 -19.208 1.00 90.56 104 ASP A N 1
ATOM 862 C CA . ASP A 1 104 ? -0.238 11.810 -19.563 1.00 90.56 104 ASP A CA 1
ATOM 863 C C . ASP A 1 104 ? -0.795 10.938 -18.431 1.00 90.56 104 ASP A C 1
ATOM 865 O O . ASP A 1 104 ? -0.059 10.210 -17.755 1.00 90.56 104 ASP A O 1
ATOM 869 N N . ARG A 1 105 ? -2.119 10.974 -18.244 1.00 91.56 105 ARG A N 1
ATOM 870 C CA . ARG A 1 105 ? -2.827 10.010 -17.389 1.00 91.56 105 ARG A CA 1
ATOM 871 C C . ARG A 1 105 ? -2.640 8.604 -17.949 1.00 91.56 105 ARG A C 1
ATOM 873 O O . ARG A 1 105 ? -2.736 8.411 -19.153 1.00 91.56 105 ARG A O 1
ATOM 880 N N . ALA A 1 106 ? -2.431 7.613 -17.088 1.00 94.44 106 ALA A N 1
ATOM 881 C CA . ALA A 1 106 ? -2.219 6.230 -17.524 1.00 94.44 106 ALA A CA 1
ATOM 882 C C . ALA A 1 106 ? -3.397 5.673 -18.353 1.00 94.44 106 ALA A C 1
ATOM 884 O O . ALA A 1 106 ? -3.194 4.935 -19.317 1.00 94.44 106 ALA A O 1
ATOM 885 N N . GLU A 1 107 ? -4.613 6.120 -18.039 1.00 92.88 107 GLU A N 1
ATOM 886 C CA . GLU A 1 107 ? -5.856 5.770 -18.732 1.00 92.88 107 GLU A CA 1
ATOM 887 C C . GLU A 1 107 ? -5.844 6.142 -20.226 1.00 92.88 107 GLU A C 1
ATOM 889 O O . GLU A 1 107 ? -6.475 5.457 -21.023 1.00 92.88 107 GLU A O 1
ATOM 894 N N . THR A 1 108 ? -5.094 7.174 -20.646 1.00 92.19 108 THR A N 1
ATOM 895 C CA . THR A 1 108 ? -4.992 7.548 -22.075 1.00 92.19 108 THR A CA 1
ATOM 896 C C . THR A 1 108 ? -4.225 6.519 -22.904 1.00 92.19 108 THR A C 1
ATOM 898 O O . THR A 1 108 ? -4.280 6.556 -24.133 1.00 92.19 108 THR A O 1
ATOM 901 N N . LYS A 1 109 ? -3.512 5.607 -22.234 1.00 94.38 109 LYS A N 1
ATOM 902 C CA . LYS A 1 109 ? -2.790 4.474 -22.816 1.00 94.38 109 LYS A CA 1
ATOM 903 C C . LYS A 1 109 ? -3.401 3.126 -22.400 1.00 94.38 109 LYS A C 1
ATOM 905 O O . LYS A 1 109 ? -2.694 2.124 -22.407 1.00 94.38 109 LYS A O 1
ATOM 910 N N . ASP A 1 110 ? -4.675 3.107 -21.996 1.00 95.56 110 ASP A N 1
ATOM 911 C CA . ASP A 1 110 ? -5.409 1.914 -21.534 1.00 95.56 110 ASP A CA 1
ATOM 912 C C . ASP A 1 110 ? -4.773 1.201 -20.319 1.00 95.56 110 ASP A C 1
ATOM 914 O O . ASP A 1 110 ? -4.979 0.006 -20.087 1.00 95.56 110 ASP A O 1
ATOM 918 N N . ILE A 1 111 ? -4.005 1.931 -19.503 1.00 96.56 111 ILE A N 1
ATOM 919 C CA . ILE A 1 111 ? -3.374 1.399 -18.291 1.00 96.56 111 ILE A CA 1
ATOM 920 C C . ILE A 1 111 ? -4.228 1.768 -17.076 1.00 96.56 111 ILE A C 1
ATOM 922 O O . ILE A 1 111 ? -4.336 2.935 -16.704 1.00 96.56 111 ILE A O 1
ATOM 926 N N . ASN A 1 112 ? -4.793 0.750 -16.427 1.00 95.06 112 ASN A N 1
ATOM 927 C CA . ASN A 1 112 ? -5.662 0.889 -15.258 1.00 95.06 112 ASN A CA 1
ATOM 928 C C . ASN A 1 112 ? -4.926 0.433 -13.993 1.00 95.06 112 ASN A C 1
ATOM 930 O O . ASN A 1 112 ? -5.003 -0.735 -13.617 1.00 95.06 112 ASN A O 1
ATOM 934 N N . VAL A 1 113 ? -4.192 1.349 -13.364 1.00 96.38 113 VAL A N 1
ATOM 935 C CA . VAL A 1 113 ? -3.464 1.111 -12.108 1.00 96.38 113 VAL A CA 1
ATOM 936 C C . VAL A 1 113 ? -3.658 2.292 -11.171 1.00 96.38 113 VAL A C 1
ATOM 938 O O . VAL A 1 113 ? -3.859 3.419 -11.622 1.00 96.38 113 VAL A O 1
ATOM 941 N N . GLY A 1 114 ? -3.572 2.044 -9.869 1.00 95.88 114 GLY A N 1
ATOM 942 C CA . GLY A 1 114 ? -3.769 3.071 -8.862 1.00 95.88 114 GLY A CA 1
ATOM 943 C C . GLY A 1 114 ? -5.195 3.613 -8.798 1.00 95.88 114 GLY A C 1
ATOM 944 O O . GLY A 1 114 ? -6.105 3.238 -9.543 1.00 95.88 114 GLY A O 1
ATOM 945 N N . ASP A 1 115 ? -5.407 4.458 -7.805 1.00 93.56 115 ASP A N 1
ATOM 946 C CA . ASP A 1 115 ? -6.495 5.421 -7.790 1.00 93.56 115 ASP A CA 1
ATOM 947 C C . ASP A 1 115 ? -6.221 6.483 -8.862 1.00 93.56 115 ASP A C 1
ATOM 949 O O . ASP A 1 115 ? -7.095 6.865 -9.633 1.00 93.56 115 ASP A O 1
ATOM 953 N N . ILE A 1 116 ? -4.966 6.916 -8.945 1.00 93.19 116 ILE A N 1
ATOM 954 C CA . ILE A 1 116 ? -4.506 7.920 -9.895 1.00 93.19 116 ILE A CA 1
ATOM 955 C C . ILE A 1 116 ? -3.147 7.490 -10.409 1.00 93.19 116 ILE A C 1
ATOM 957 O O . ILE A 1 116 ? -2.270 7.186 -9.603 1.00 93.19 116 ILE A O 1
ATOM 961 N N . ALA A 1 117 ? -2.953 7.523 -11.724 1.00 94.69 117 ALA A N 1
ATOM 962 C CA . ALA A 1 117 ? -1.694 7.145 -12.341 1.00 94.69 117 ALA A CA 1
ATOM 963 C C . ALA A 1 117 ? -1.331 8.034 -13.530 1.00 94.69 117 ALA A C 1
ATOM 965 O O . ALA A 1 117 ? -2.189 8.472 -14.302 1.00 94.69 117 ALA A O 1
ATOM 966 N N . PHE A 1 118 ? -0.029 8.242 -13.697 1.00 94.62 118 PHE A N 1
ATOM 967 C CA . PHE A 1 118 ? 0.571 8.970 -14.806 1.00 94.62 118 PHE A CA 1
ATOM 968 C C . PHE A 1 118 ? 1.709 8.159 -15.408 1.00 94.62 118 PHE A C 1
ATOM 970 O O . PHE A 1 118 ? 2.429 7.447 -14.704 1.00 94.62 118 PHE A O 1
ATOM 977 N N . VAL A 1 119 ? 1.884 8.296 -16.715 1.00 95.25 119 VAL A N 1
ATOM 978 C CA . VAL A 1 119 ? 2.914 7.596 -17.482 1.00 95.25 119 VAL A CA 1
ATOM 979 C C . VAL A 1 119 ? 4.038 8.545 -17.877 1.00 95.25 119 VAL A C 1
ATOM 981 O O . VAL A 1 119 ? 3.818 9.726 -18.135 1.00 95.25 119 VAL A O 1
ATOM 984 N N . GLY A 1 120 ? 5.256 8.014 -17.951 1.00 92.19 120 GLY A N 1
ATOM 985 C CA . GLY A 1 120 ? 6.397 8.711 -18.534 1.00 92.19 120 GLY A CA 1
ATOM 986 C C . GLY A 1 120 ? 6.214 9.005 -20.028 1.00 92.19 120 GLY A C 1
ATOM 987 O O . GLY A 1 120 ? 5.369 8.415 -20.711 1.00 92.19 120 GLY A O 1
ATOM 988 N N . PHE A 1 121 ? 7.050 9.910 -20.539 1.00 88.06 121 PHE A N 1
ATOM 989 C CA . PHE A 1 121 ? 7.120 10.216 -21.966 1.00 88.06 121 PHE A CA 1
ATOM 990 C C . PHE A 1 121 ? 7.620 9.020 -22.786 1.00 88.06 121 PHE A C 1
ATOM 992 O O . PHE A 1 121 ? 8.344 8.163 -22.283 1.00 88.06 121 PHE A O 1
ATOM 999 N N . GLY A 1 122 ? 7.275 9.016 -24.073 1.00 88.81 122 GLY A N 1
ATOM 1000 C CA . GLY A 1 122 ? 7.703 7.998 -25.029 1.00 88.81 122 GLY A CA 1
ATOM 1001 C C . GLY A 1 122 ? 6.588 7.041 -25.442 1.00 88.81 122 GLY A C 1
ATOM 1002 O O . GLY A 1 122 ? 5.506 6.993 -24.846 1.00 88.81 122 GLY A O 1
ATOM 1003 N N . GLU A 1 123 ? 6.862 6.299 -26.512 1.00 88.81 123 GLU A N 1
ATOM 1004 C CA . GLU A 1 123 ? 5.974 5.261 -27.042 1.00 88.81 123 GLU A CA 1
ATOM 1005 C C . GLU A 1 123 ? 5.940 4.048 -26.102 1.00 88.81 123 GLU A C 1
ATOM 1007 O O . GLU A 1 123 ? 4.869 3.581 -25.720 1.00 88.81 123 GLU A O 1
ATOM 1012 N N . ILE A 1 124 ? 7.114 3.612 -25.636 1.00 94.19 124 ILE A N 1
ATOM 1013 C CA . ILE A 1 124 ? 7.254 2.561 -24.627 1.00 94.19 124 ILE A CA 1
ATOM 1014 C C . ILE A 1 124 ? 7.069 3.177 -23.238 1.00 94.19 124 ILE A C 1
ATOM 1016 O O . ILE A 1 124 ? 7.791 4.095 -22.849 1.00 94.19 124 ILE A O 1
ATOM 1020 N N . VAL A 1 125 ? 6.120 2.651 -22.462 1.00 96.62 125 VAL A N 1
ATOM 1021 C CA . VAL A 1 125 ? 5.850 3.114 -21.094 1.00 96.62 125 VAL A CA 1
ATOM 1022 C C . VAL A 1 125 ? 6.910 2.561 -20.142 1.00 96.62 125 VAL A C 1
ATOM 1024 O O . VAL A 1 125 ? 6.729 1.514 -19.526 1.00 96.62 125 VAL A O 1
ATOM 1027 N N . GLN A 1 126 ? 8.032 3.269 -20.037 1.00 96.94 126 GLN A N 1
ATOM 1028 C CA . GLN A 1 126 ? 9.168 2.898 -19.184 1.00 96.94 126 GLN A CA 1
ATOM 1029 C C . GLN A 1 126 ? 9.056 3.421 -17.749 1.00 96.94 126 GLN A C 1
ATOM 1031 O O . GLN A 1 126 ? 9.877 3.071 -16.905 1.00 96.94 126 GLN A O 1
ATOM 1036 N N . ALA A 1 127 ? 8.070 4.268 -17.453 1.00 97.25 127 ALA A N 1
ATOM 1037 C CA . ALA A 1 127 ? 7.827 4.762 -16.107 1.00 97.25 127 ALA A CA 1
ATOM 1038 C C . ALA A 1 127 ? 6.334 4.956 -15.849 1.00 97.25 127 ALA A C 1
ATOM 1040 O O . ALA A 1 127 ? 5.624 5.486 -16.706 1.00 97.25 127 ALA A O 1
ATOM 1041 N N . ILE A 1 128 ? 5.883 4.571 -14.657 1.00 97.38 128 ILE A N 1
ATOM 1042 C CA . ILE A 1 128 ? 4.536 4.845 -14.154 1.00 97.38 128 ILE A CA 1
ATOM 1043 C C . ILE A 1 128 ? 4.657 5.336 -12.716 1.00 97.38 128 ILE A C 1
ATOM 1045 O O . ILE A 1 128 ? 5.326 4.705 -11.897 1.00 97.38 128 ILE A O 1
ATOM 1049 N N . THR A 1 129 ? 4.004 6.452 -12.408 1.00 97.06 129 THR A N 1
ATOM 1050 C CA . THR A 1 129 ? 3.845 6.948 -11.037 1.00 97.06 129 THR A CA 1
ATOM 1051 C C . THR A 1 129 ? 2.367 6.917 -10.688 1.00 97.06 129 THR A C 1
ATOM 1053 O O . THR A 1 129 ? 1.555 7.456 -11.441 1.00 97.06 129 THR A O 1
ATOM 1056 N N . PHE A 1 130 ? 2.007 6.302 -9.565 1.00 96.75 130 PHE A N 1
ATOM 1057 C CA . PHE A 1 130 ? 0.618 6.170 -9.149 1.00 96.75 130 PHE A CA 1
ATOM 1058 C C . PHE A 1 130 ? 0.441 6.260 -7.634 1.00 96.75 130 PHE A C 1
ATOM 1060 O O . PHE A 1 130 ? 1.358 5.978 -6.866 1.00 96.75 130 PHE A O 1
ATOM 1067 N N . SER A 1 131 ? -0.758 6.649 -7.214 1.00 96.75 131 SER A N 1
ATOM 1068 C CA . SER A 1 131 ? -1.220 6.560 -5.829 1.00 96.75 131 SER A CA 1
ATOM 1069 C C . SER A 1 131 ? -2.233 5.423 -5.720 1.00 96.75 131 SER A C 1
ATOM 1071 O O . SER A 1 131 ? -3.095 5.293 -6.591 1.00 96.75 131 SER A O 1
ATOM 1073 N N . ARG A 1 132 ? -2.126 4.594 -4.681 1.00 97.50 132 ARG A N 1
ATOM 1074 C CA . ARG A 1 132 ? -3.105 3.566 -4.305 1.00 97.50 132 ARG A CA 1
ATOM 1075 C C . ARG A 1 132 ? -3.181 3.515 -2.790 1.00 97.50 132 ARG A C 1
ATOM 1077 O O . ARG A 1 132 ? -2.150 3.317 -2.152 1.00 97.50 132 ARG A O 1
ATOM 1084 N N . ALA A 1 133 ? -4.382 3.614 -2.221 1.00 97.19 133 ALA A N 1
ATOM 1085 C CA . ALA A 1 133 ? -4.524 3.681 -0.763 1.00 97.19 133 ALA A CA 1
ATOM 1086 C C . ALA A 1 133 ? -3.634 4.811 -0.206 1.00 97.19 133 ALA A C 1
ATOM 1088 O O . ALA A 1 133 ? -3.563 5.881 -0.806 1.00 97.19 133 ALA A O 1
ATOM 1089 N N . ASN A 1 134 ? -2.913 4.591 0.892 1.00 97.88 134 ASN A N 1
ATOM 1090 C CA . ASN A 1 134 ? -1.921 5.532 1.416 1.00 97.88 134 ASN A CA 1
ATOM 1091 C C . ASN A 1 134 ? -0.523 5.407 0.767 1.00 97.88 134 ASN A C 1
ATOM 1093 O O . ASN A 1 134 ? 0.424 6.025 1.247 1.00 97.88 134 ASN A O 1
ATOM 1097 N N . MET A 1 135 ? -0.376 4.661 -0.330 1.00 98.12 135 MET A N 1
ATOM 1098 C CA . MET A 1 135 ? 0.910 4.406 -0.986 1.00 98.12 135 MET A CA 1
ATOM 1099 C C . MET A 1 135 ? 1.075 5.272 -2.232 1.00 98.12 135 MET A C 1
ATOM 1101 O O . MET A 1 135 ? 0.234 5.254 -3.129 1.00 98.12 135 MET A O 1
ATOM 1105 N N . LEU A 1 136 ? 2.173 6.023 -2.313 1.00 97.44 136 LEU A N 1
ATOM 1106 C CA . LEU A 1 136 ? 2.670 6.592 -3.568 1.00 97.44 136 LEU A CA 1
ATOM 1107 C C . LEU A 1 136 ? 3.768 5.671 -4.101 1.00 97.44 136 LEU A C 1
ATOM 1109 O O . LEU A 1 136 ? 4.739 5.401 -3.399 1.00 97.44 136 LEU A O 1
ATOM 1113 N N . ALA A 1 137 ? 3.638 5.215 -5.342 1.00 98.31 137 ALA A N 1
ATOM 1114 C CA . ALA A 1 137 ? 4.616 4.351 -5.983 1.00 98.31 137 ALA A CA 1
ATOM 1115 C C . ALA A 1 137 ? 5.079 4.918 -7.325 1.00 98.31 137 ALA A C 1
ATOM 1117 O O . ALA A 1 137 ? 4.295 5.464 -8.102 1.00 98.31 137 ALA A O 1
ATOM 1118 N N . ARG A 1 138 ? 6.368 4.749 -7.620 1.00 97.81 138 ARG A N 1
ATOM 1119 C CA . ARG A 1 138 ? 6.958 5.026 -8.929 1.00 97.81 138 ARG A CA 1
ATOM 1120 C C . ARG A 1 138 ? 7.755 3.824 -9.395 1.00 97.81 138 ARG A C 1
ATOM 1122 O O . ARG A 1 138 ? 8.744 3.463 -8.768 1.00 97.81 138 ARG A O 1
ATOM 1129 N N . VAL A 1 139 ? 7.356 3.264 -10.525 1.00 98.56 139 VAL A N 1
ATOM 1130 C CA . VAL A 1 139 ? 7.993 2.115 -11.165 1.00 98.56 139 VAL A CA 1
ATOM 1131 C C . VAL A 1 139 ? 8.698 2.596 -12.425 1.00 98.56 139 VAL A C 1
ATOM 1133 O O . VAL A 1 139 ? 8.095 3.315 -13.221 1.00 98.56 139 VAL A O 1
ATOM 1136 N N . GLN A 1 140 ? 9.972 2.244 -12.604 1.00 98.12 140 GLN A N 1
ATOM 1137 C CA . GLN A 1 140 ? 10.788 2.707 -13.729 1.00 98.12 140 GLN A CA 1
ATOM 1138 C C . GLN A 1 140 ? 11.710 1.613 -14.258 1.00 98.12 140 GLN A C 1
ATOM 1140 O O . GLN A 1 140 ? 12.387 0.952 -13.478 1.00 98.12 140 GLN A O 1
ATOM 1145 N N . SER A 1 141 ? 11.805 1.489 -15.577 1.00 98.12 141 SER A N 1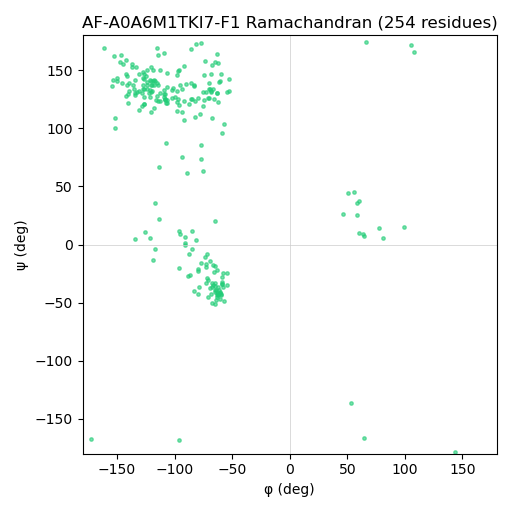
ATOM 1146 C CA . SER A 1 141 ? 12.868 0.743 -16.248 1.00 98.12 141 SER A CA 1
ATOM 1147 C C . SER A 1 141 ? 14.177 1.520 -16.109 1.00 98.12 141 SER A C 1
ATOM 1149 O O . SER A 1 141 ? 14.230 2.702 -16.449 1.00 98.12 141 SER A O 1
ATOM 1151 N N . VAL A 1 142 ? 15.222 0.873 -15.600 1.00 97.62 142 VAL A N 1
ATOM 1152 C CA . VAL A 1 142 ? 16.547 1.484 -15.362 1.00 97.62 142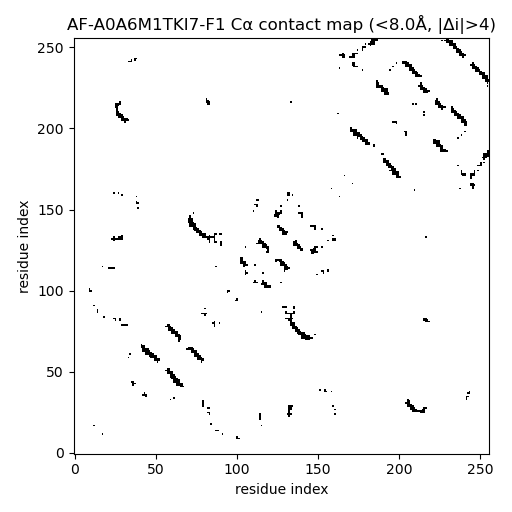 VAL A CA 1
ATOM 1153 C C . VAL A 1 142 ? 17.710 0.613 -15.847 1.00 97.62 142 VAL A C 1
ATOM 1155 O O . VAL A 1 142 ? 18.863 0.941 -15.582 1.00 97.62 142 VAL A O 1
ATOM 1158 N N . GLY A 1 143 ? 17.409 -0.510 -16.501 1.00 95.94 143 GLY A N 1
ATOM 1159 C CA . GLY A 1 143 ? 18.406 -1.378 -17.120 1.00 95.94 143 GLY A CA 1
ATOM 1160 C C . GLY A 1 143 ? 18.924 -0.832 -18.450 1.00 95.94 143 GLY A C 1
ATOM 1161 O O . GLY A 1 143 ? 18.398 0.154 -18.973 1.00 95.94 143 GLY A O 1
ATOM 1162 N N . ASP A 1 144 ? 19.938 -1.503 -18.994 1.00 95.12 144 ASP A N 1
ATOM 1163 C CA . ASP A 1 144 ? 20.504 -1.180 -20.310 1.00 95.12 144 ASP A CA 1
ATOM 1164 C C . ASP A 1 144 ? 19.494 -1.478 -21.430 1.00 95.12 144 ASP A C 1
ATOM 1166 O O . ASP A 1 144 ? 19.406 -0.745 -22.419 1.00 95.12 144 ASP A O 1
ATOM 1170 N N . GLU A 1 145 ? 18.667 -2.510 -21.237 1.00 94.62 145 GLU A N 1
ATOM 1171 C CA . GLU A 1 145 ? 17.528 -2.805 -22.097 1.00 94.62 145 GLU A CA 1
ATOM 1172 C C . GLU A 1 145 ? 16.253 -2.168 -21.528 1.00 94.62 145 GLU A C 1
ATOM 1174 O O . GLU A 1 145 ? 15.748 -2.538 -20.464 1.00 94.62 145 GLU A O 1
ATOM 1179 N N . GLY A 1 146 ? 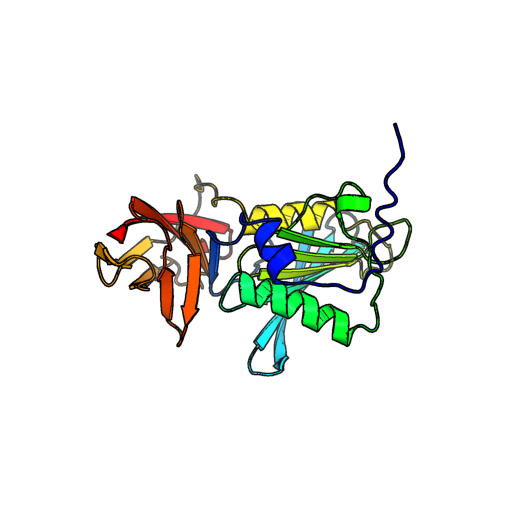15.709 -1.190 -22.253 1.00 91.56 146 GLY A N 1
ATOM 1180 C CA . GLY A 1 146 ? 14.464 -0.535 -21.870 1.00 91.56 146 GLY A CA 1
ATOM 1181 C C . GLY A 1 146 ? 13.256 -1.462 -22.024 1.00 91.56 146 GLY A C 1
ATOM 1182 O O . GLY A 1 146 ? 13.000 -1.949 -23.123 1.00 91.56 146 GLY A O 1
ATOM 1183 N N . LEU A 1 147 ? 12.459 -1.627 -20.964 1.00 96.12 147 LEU A N 1
ATOM 1184 C CA . LEU A 1 147 ? 11.245 -2.449 -20.984 1.00 96.12 147 LEU A CA 1
ATOM 1185 C C . LEU A 1 147 ? 9.970 -1.655 -20.636 1.00 96.12 147 LEU A C 1
ATOM 1187 O O . LEU A 1 147 ? 10.028 -0.675 -19.884 1.00 96.12 147 LEU A O 1
ATOM 1191 N N . PRO A 1 148 ? 8.792 -2.074 -21.137 1.00 97.31 148 PRO A N 1
ATOM 1192 C CA . PRO A 1 148 ? 7.518 -1.599 -20.614 1.00 97.31 148 PRO A CA 1
ATOM 1193 C C . PRO A 1 148 ? 7.345 -2.027 -19.150 1.00 97.31 148 PRO A C 1
ATOM 1195 O O . PRO A 1 148 ? 7.470 -3.204 -18.826 1.00 97.31 148 PRO A O 1
ATOM 1198 N N . VAL A 1 149 ? 6.988 -1.095 -18.266 1.00 97.88 149 VAL A N 1
ATOM 1199 C CA . VAL A 1 149 ? 6.779 -1.389 -16.832 1.00 97.88 149 VAL A CA 1
ATOM 1200 C C . VAL A 1 149 ? 5.316 -1.643 -16.460 1.00 97.88 149 VAL A C 1
ATOM 1202 O O . VAL A 1 149 ? 4.966 -1.688 -15.281 1.00 97.88 149 VAL A O 1
ATOM 1205 N N . THR A 1 150 ? 4.435 -1.808 -17.445 1.00 97.88 150 THR A N 1
ATOM 1206 C CA . THR A 1 150 ? 2.985 -1.943 -17.240 1.00 97.88 150 THR A CA 1
ATOM 1207 C C . THR A 1 150 ? 2.625 -3.185 -16.431 1.00 97.88 150 THR A C 1
ATOM 1209 O O . THR A 1 150 ? 1.816 -3.101 -15.510 1.00 97.88 150 THR A O 1
ATOM 1212 N N . GLU A 1 151 ? 3.247 -4.327 -16.729 1.00 97.12 151 GLU A N 1
ATOM 1213 C CA . GLU A 1 151 ? 2.935 -5.599 -16.073 1.00 97.12 151 GLU A CA 1
ATOM 1214 C C . GLU A 1 151 ? 3.345 -5.602 -14.597 1.00 97.12 151 GLU A C 1
ATOM 1216 O O . GLU A 1 151 ? 2.527 -5.911 -13.730 1.00 97.12 151 GLU A O 1
ATOM 1221 N N . ILE A 1 152 ? 4.586 -5.207 -14.300 1.00 97.75 152 ILE A N 1
ATOM 1222 C CA . ILE A 1 152 ? 5.088 -5.143 -12.923 1.00 97.75 152 ILE A CA 1
ATOM 1223 C C . ILE A 1 152 ? 4.337 -4.082 -12.102 1.00 97.75 152 ILE A C 1
ATOM 1225 O O . ILE A 1 152 ? 4.001 -4.320 -10.945 1.00 97.75 152 ILE A O 1
ATOM 1229 N N . THR A 1 153 ? 3.956 -2.957 -12.718 1.00 98.25 153 THR A N 1
ATOM 1230 C CA . THR A 1 153 ? 3.102 -1.951 -12.065 1.00 98.25 153 THR A CA 1
ATOM 1231 C C . THR A 1 153 ? 1.722 -2.513 -11.736 1.00 98.25 153 THR A C 1
ATOM 1233 O O . THR A 1 153 ? 1.213 -2.277 -10.645 1.00 98.25 153 THR A O 1
ATOM 1236 N N . ALA A 1 154 ? 1.118 -3.292 -12.637 1.00 97.81 154 ALA A N 1
ATOM 1237 C CA . ALA A 1 154 ? -0.170 -3.927 -12.378 1.00 97.81 154 ALA A CA 1
ATOM 1238 C C . ALA A 1 154 ? -0.085 -4.997 -11.274 1.00 97.81 154 ALA A C 1
ATOM 1240 O O . ALA A 1 154 ? -1.027 -5.150 -10.499 1.00 97.81 154 ALA A O 1
ATOM 1241 N N . GLN A 1 155 ? 1.031 -5.731 -11.180 1.00 97.00 155 GLN A N 1
ATOM 1242 C CA . GLN A 1 155 ? 1.284 -6.646 -10.060 1.00 97.00 155 GLN A CA 1
ATOM 1243 C C . GLN A 1 155 ? 1.377 -5.882 -8.733 1.00 97.00 155 GLN A C 1
ATOM 1245 O O . GLN A 1 155 ? 0.724 -6.273 -7.768 1.00 97.00 155 GLN A O 1
ATOM 1250 N N . LEU A 1 156 ? 2.109 -4.763 -8.702 1.00 97.94 156 LEU A N 1
ATOM 1251 C CA . LEU A 1 156 ? 2.235 -3.919 -7.511 1.00 97.94 156 LEU A CA 1
ATOM 1252 C C . LEU A 1 156 ? 0.896 -3.281 -7.105 1.00 97.94 156 LEU A C 1
ATOM 1254 O O . LEU A 1 156 ? 0.557 -3.243 -5.926 1.00 97.94 156 LEU A O 1
ATOM 1258 N N . ASP A 1 157 ? 0.099 -2.823 -8.070 1.00 98.06 157 ASP A N 1
ATOM 1259 C CA . ASP A 1 157 ? -1.225 -2.264 -7.793 1.00 98.06 157 ASP A CA 1
ATOM 1260 C C . ASP A 1 157 ? -2.166 -3.299 -7.162 1.00 98.06 157 ASP A C 1
ATOM 1262 O O . ASP A 1 157 ? -2.826 -3.004 -6.165 1.00 98.06 157 ASP A O 1
ATOM 1266 N N . ARG A 1 158 ? -2.178 -4.536 -7.682 1.00 96.38 158 ARG A N 1
ATOM 1267 C CA . ARG A 1 158 ? -2.908 -5.650 -7.055 1.00 96.38 158 ARG A CA 1
ATOM 1268 C C . ARG A 1 158 ? -2.370 -5.956 -5.665 1.00 96.38 158 ARG A C 1
ATOM 1270 O O . ARG A 1 158 ? -3.153 -6.134 -4.738 1.00 96.38 158 ARG A O 1
ATOM 1277 N N . PHE A 1 159 ? -1.049 -5.960 -5.499 1.00 95.56 159 PHE A N 1
ATOM 1278 C CA . PHE A 1 159 ? -0.417 -6.187 -4.204 1.00 95.56 159 PHE A CA 1
ATOM 1279 C C . PHE A 1 159 ? -0.874 -5.169 -3.152 1.00 95.56 159 PHE A C 1
ATOM 1281 O O . PHE A 1 159 ? -1.109 -5.554 -2.011 1.00 95.56 159 PHE A O 1
ATOM 1288 N N . PHE A 1 160 ? -1.092 -3.904 -3.517 1.00 96.69 160 PHE A N 1
ATOM 1289 C CA . PHE A 1 160 ? -1.658 -2.907 -2.604 1.00 96.69 160 PHE A CA 1
ATOM 1290 C C . PHE A 1 160 ? -3.179 -3.007 -2.449 1.00 96.69 160 PHE A C 1
ATOM 1292 O O . PHE A 1 160 ? -3.683 -2.896 -1.332 1.00 96.69 160 PHE A O 1
ATOM 1299 N N . GLY A 1 161 ? -3.913 -3.211 -3.544 1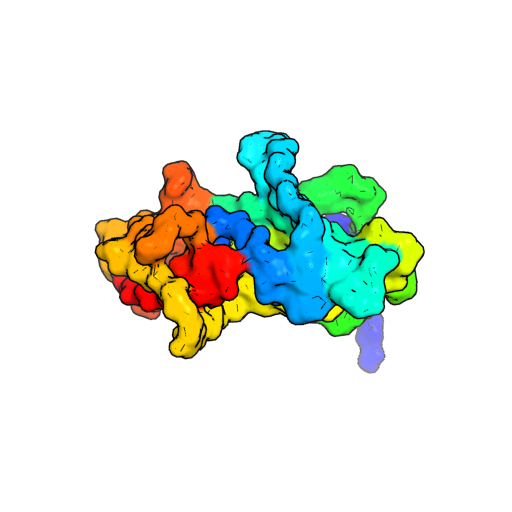.00 95.88 161 GLY A N 1
ATOM 1300 C CA . GLY A 1 161 ? -5.373 -3.098 -3.574 1.00 95.88 161 GLY A CA 1
ATOM 1301 C C . GLY A 1 161 ? -6.144 -4.363 -3.190 1.00 95.88 161 GLY A C 1
ATOM 1302 O O . GLY A 1 161 ? -7.284 -4.272 -2.737 1.00 95.88 161 GLY A O 1
ATOM 1303 N N . GLU A 1 162 ? -5.564 -5.547 -3.369 1.00 96.25 162 GLU A N 1
ATOM 1304 C CA . GLU A 1 162 ? -6.268 -6.811 -3.145 1.00 96.25 162 GLU A CA 1
ATOM 1305 C C . GLU A 1 162 ? -6.084 -7.333 -1.715 1.00 96.25 162 GLU A C 1
ATOM 1307 O O . GLU A 1 162 ? -5.087 -7.065 -1.031 1.00 96.25 162 GLU A O 1
ATOM 1312 N N . ARG A 1 163 ? -7.069 -8.116 -1.256 1.00 96.81 163 ARG A N 1
ATOM 1313 C CA . ARG A 1 163 ? -6.959 -8.880 -0.008 1.00 96.81 163 ARG A CA 1
ATOM 1314 C C . ARG A 1 163 ? -5.830 -9.905 -0.161 1.00 96.81 163 ARG A C 1
ATOM 1316 O O . ARG A 1 163 ? -5.844 -10.634 -1.154 1.00 96.81 163 ARG A O 1
ATOM 1323 N N . PRO A 1 164 ? -4.891 -10.003 0.796 1.00 95.12 164 PRO A N 1
ATOM 1324 C CA . PRO A 1 164 ? -3.898 -11.069 0.788 1.00 95.12 164 PRO A CA 1
ATOM 1325 C C . PRO A 1 164 ? -4.586 -12.434 0.710 1.00 95.12 164 PRO A C 1
ATOM 1327 O O . PRO A 1 164 ? -5.539 -12.702 1.446 1.00 95.12 164 PRO A O 1
ATOM 1330 N N . ALA A 1 165 ? -4.128 -13.291 -0.201 1.00 88.12 165 ALA A N 1
ATOM 1331 C CA . ALA A 1 165 ? -4.646 -14.646 -0.288 1.00 88.12 165 ALA A CA 1
ATOM 1332 C C . ALA A 1 165 ? -4.174 -15.443 0.941 1.00 88.12 165 ALA A C 1
ATOM 1334 O O . ALA A 1 165 ? -2.986 -15.395 1.263 1.00 88.12 165 ALA A O 1
ATOM 1335 N N . PRO A 1 166 ? -5.056 -16.205 1.614 1.00 80.62 166 PRO A N 1
ATOM 1336 C CA . PRO A 1 166 ? -4.632 -17.067 2.705 1.00 80.62 166 PRO A CA 1
ATOM 1337 C C . PRO A 1 166 ? -3.653 -18.111 2.167 1.00 80.62 166 PRO A C 1
ATOM 1339 O O . PRO A 1 166 ? -3.957 -18.867 1.237 1.00 80.62 166 PRO A O 1
ATOM 1342 N N . SER A 1 167 ? -2.461 -18.142 2.746 1.00 80.06 167 SER A N 1
ATOM 1343 C CA . SER A 1 167 ? -1.422 -19.086 2.357 1.00 80.06 167 SER A CA 1
ATOM 1344 C C . SER A 1 167 ? -1.753 -20.472 2.902 1.00 80.06 167 SER A C 1
ATOM 1346 O O . SER A 1 167 ? -2.085 -20.632 4.074 1.00 80.06 167 SER A O 1
ATOM 1348 N N . LYS A 1 168 ? -1.679 -21.494 2.042 1.00 81.94 168 LYS A N 1
ATOM 1349 C CA . LYS A 1 168 ? -1.943 -22.890 2.438 1.00 81.94 168 LYS A CA 1
ATOM 1350 C C . LYS A 1 168 ? -0.755 -23.548 3.141 1.00 81.94 168 LYS A C 1
ATOM 1352 O O . LYS A 1 168 ? -0.933 -24.549 3.826 1.00 81.94 168 LYS A O 1
ATOM 1357 N N . GLU A 1 169 ? 0.436 -23.001 2.940 1.00 89.44 169 GLU A N 1
ATOM 1358 C CA . GLU A 1 169 ? 1.714 -23.525 3.410 1.00 89.44 169 GLU A CA 1
ATOM 1359 C C . GLU A 1 169 ? 2.553 -22.360 3.948 1.00 89.44 169 GLU A C 1
ATOM 1361 O O . GLU A 1 169 ? 2.339 -21.221 3.535 1.00 89.44 169 GLU A O 1
ATOM 1366 N N . GLY A 1 170 ? 3.493 -22.647 4.852 1.00 92.38 170 GLY A N 1
ATOM 1367 C CA . GLY A 1 170 ? 4.349 -21.642 5.488 1.00 92.38 170 GLY A CA 1
ATOM 1368 C C . GLY A 1 170 ? 3.986 -21.330 6.940 1.00 92.38 170 GLY A C 1
ATOM 1369 O O . GLY A 1 170 ? 2.980 -21.805 7.470 1.00 92.38 170 GLY A O 1
ATOM 1370 N N . VAL A 1 171 ? 4.844 -20.544 7.595 1.00 94.06 171 VAL A N 1
ATOM 1371 C CA . VAL A 1 171 ? 4.593 -20.024 8.946 1.00 94.06 171 VAL A CA 1
ATOM 1372 C C . VAL A 1 171 ? 3.825 -18.716 8.816 1.00 94.06 171 VAL A C 1
ATOM 1374 O O . VAL A 1 171 ? 4.306 -17.787 8.168 1.00 94.06 171 VAL A O 1
ATOM 1377 N N . ARG A 1 172 ? 2.628 -18.670 9.405 1.00 95.62 172 ARG A N 1
ATOM 1378 C CA . ARG A 1 172 ? 1.744 -17.503 9.370 1.00 95.62 172 ARG A CA 1
ATOM 1379 C C . ARG A 1 172 ? 1.918 -16.656 10.631 1.00 95.62 172 ARG A C 1
ATOM 1381 O O . ARG A 1 172 ? 2.215 -17.228 11.680 1.00 95.62 172 ARG A O 1
ATOM 1388 N N . PRO A 1 173 ? 1.699 -15.336 10.542 1.00 96.88 173 PRO A N 1
ATOM 1389 C CA . PRO A 1 173 ? 1.591 -14.492 11.721 1.00 96.88 173 PRO A CA 1
ATOM 1390 C C . PRO A 1 173 ? 0.404 -14.907 12.590 1.00 96.88 173 PRO A C 1
ATOM 1392 O O . PRO A 1 173 ? -0.579 -15.464 12.100 1.00 96.88 173 PRO A O 1
ATOM 1395 N N . GLU A 1 174 ? 0.476 -14.576 13.870 1.00 97.12 174 GLU A N 1
ATOM 1396 C CA . GLU A 1 174 ? -0.598 -14.778 14.836 1.00 97.12 174 GLU A CA 1
ATOM 1397 C C . GLU A 1 174 ? -0.973 -13.424 15.437 1.00 97.12 174 GLU A C 1
ATOM 1399 O O . GLU A 1 174 ? -0.108 -12.691 15.913 1.00 97.12 174 GLU A O 1
ATOM 1404 N N . PHE A 1 175 ? -2.258 -13.064 15.398 1.00 97.69 175 PHE A N 1
ATOM 1405 C CA . PHE A 1 175 ? -2.734 -11.863 16.081 1.00 97.69 175 PHE A CA 1
ATOM 1406 C C . PHE A 1 175 ? -2.815 -12.131 17.579 1.00 97.69 175 PHE A C 1
ATOM 1408 O O . PHE A 1 175 ? -3.593 -12.978 18.017 1.00 97.69 175 PHE A O 1
ATOM 1415 N N . GLU A 1 176 ? -2.062 -11.363 18.358 1.00 97.88 176 GLU A N 1
ATOM 1416 C CA . GLU A 1 176 ? -2.263 -11.286 19.804 1.00 97.88 176 GLU A CA 1
ATOM 1417 C C . GLU A 1 176 ? -3.450 -10.372 20.105 1.00 97.88 176 GLU A C 1
ATOM 1419 O O . GLU A 1 176 ? -4.254 -10.644 21.000 1.00 97.88 176 GLU A O 1
ATOM 1424 N N . HIS A 1 177 ? -3.586 -9.307 19.311 1.00 96.69 177 HIS A N 1
ATOM 1425 C CA . HIS A 1 177 ? -4.577 -8.281 19.539 1.00 96.69 177 HIS A CA 1
ATOM 1426 C C . HIS A 1 177 ? -4.984 -7.536 18.260 1.00 96.69 177 HIS A C 1
ATOM 1428 O O . HIS A 1 177 ? -4.147 -7.129 17.456 1.00 96.69 177 HIS A O 1
ATOM 1434 N N . PHE A 1 178 ? -6.285 -7.309 18.084 1.00 98.38 178 PHE A N 1
ATOM 1435 C CA . PHE A 1 178 ? -6.807 -6.334 17.128 1.00 98.38 178 PHE A CA 1
ATOM 1436 C C . PHE A 1 178 ? -8.150 -5.813 17.640 1.00 98.38 178 PHE A C 1
ATOM 1438 O O . PHE A 1 178 ? -9.129 -6.559 17.662 1.00 98.38 178 PHE A O 1
ATOM 1445 N N . GLU A 1 179 ? -8.190 -4.557 18.084 1.00 98.44 179 GLU A N 1
ATOM 1446 C CA . GLU A 1 179 ? -9.384 -3.954 18.680 1.00 98.44 179 GLU A CA 1
ATOM 1447 C C . GLU A 1 179 ? -9.563 -2.486 18.283 1.00 98.44 179 GLU A C 1
ATOM 1449 O O . GLU A 1 179 ? -8.621 -1.795 17.889 1.00 98.44 179 GLU A O 1
ATOM 1454 N N . ALA A 1 180 ? -10.798 -2.007 18.405 1.00 98.38 180 ALA A N 1
ATOM 1455 C CA . ALA A 1 180 ? -11.119 -0.590 18.349 1.00 98.38 180 ALA A CA 1
ATOM 1456 C C . ALA A 1 180 ? -11.245 -0.027 19.769 1.00 98.38 180 ALA A C 1
ATOM 1458 O O . ALA A 1 180 ? -11.789 -0.688 20.653 1.00 98.38 180 ALA A O 1
ATOM 1459 N N . SER A 1 181 ? -10.846 1.233 19.968 1.00 98.25 181 SER A N 1
ATOM 1460 C CA . SER A 1 181 ? -11.033 1.945 21.242 1.00 98.25 181 SER A CA 1
ATOM 1461 C C . SER A 1 181 ? -12.503 2.030 21.674 1.00 98.25 181 SER A C 1
ATOM 1463 O O . SER A 1 181 ? -12.800 2.177 22.858 1.00 98.25 181 SER A O 1
ATOM 1465 N N . SER A 1 182 ? -13.426 1.948 20.712 1.00 97.69 182 SER A N 1
ATOM 1466 C CA . SER A 1 182 ? -14.859 1.777 20.928 1.00 97.69 182 SER A CA 1
ATOM 1467 C C . SER A 1 182 ? -15.484 1.007 19.763 1.00 97.69 182 SER A C 1
ATOM 1469 O O . SER A 1 182 ? -15.134 1.228 18.606 1.00 97.69 182 SER A O 1
ATOM 1471 N N . ASN A 1 183 ? -16.462 0.149 20.062 1.00 97.31 183 ASN A N 1
ATOM 1472 C CA . ASN A 1 183 ? -17.257 -0.557 19.047 1.00 97.31 183 ASN A CA 1
ATOM 1473 C C . ASN A 1 183 ? -18.445 0.273 18.528 1.00 97.31 183 ASN A C 1
ATOM 1475 O O . ASN A 1 183 ? -19.153 -0.183 17.628 1.00 97.31 183 ASN A O 1
ATOM 1479 N N . THR A 1 184 ? -18.668 1.463 19.095 1.00 97.88 184 THR A N 1
ATOM 1480 C CA . THR A 1 184 ? -19.679 2.432 18.654 1.00 97.88 184 THR A CA 1
ATOM 1481 C C . THR A 1 184 ? -19.082 3.840 18.642 1.00 97.88 184 THR A C 1
ATOM 1483 O O . THR A 1 184 ? -18.371 4.209 19.576 1.00 97.88 184 THR A O 1
ATOM 1486 N N . THR A 1 185 ? -19.358 4.636 17.614 1.00 98.25 185 THR A N 1
ATOM 1487 C CA . THR A 1 185 ? -18.866 6.019 17.492 1.00 98.25 185 THR A CA 1
ATOM 1488 C C . THR A 1 185 ? -19.875 6.892 16.757 1.00 98.25 185 THR A C 1
ATOM 1490 O O . THR A 1 185 ? -20.703 6.372 16.012 1.00 98.25 185 THR A O 1
ATOM 1493 N N . ALA A 1 186 ? -19.831 8.207 16.964 1.00 98.31 186 ALA A N 1
ATOM 1494 C CA . ALA A 1 186 ? -20.696 9.118 16.230 1.00 98.31 186 ALA A CA 1
ATOM 1495 C C . ALA A 1 186 ? -20.249 9.283 14.764 1.00 98.31 186 ALA A C 1
ATOM 1497 O O . ALA A 1 186 ? -19.075 9.113 14.421 1.00 98.31 186 ALA A O 1
ATOM 1498 N N . ILE A 1 187 ? -21.158 9.697 13.879 1.00 98.12 187 ILE A N 1
ATOM 1499 C CA . ILE A 1 187 ? -20.787 10.128 12.519 1.00 98.12 187 ILE A CA 1
ATOM 1500 C C . ILE A 1 187 ? -19.685 11.209 12.572 1.00 98.12 187 ILE A C 1
ATOM 1502 O O . ILE A 1 187 ? -19.810 12.222 13.260 1.00 98.12 187 ILE A O 1
ATOM 1506 N N . ASN A 1 188 ? -18.634 11.031 11.766 1.00 97.88 188 ASN A N 1
ATOM 1507 C CA . ASN A 1 188 ? -17.419 11.853 11.697 1.00 97.88 188 ASN A CA 1
ATOM 1508 C C . ASN A 1 188 ? -16.551 11.859 12.965 1.00 97.88 188 ASN A C 1
ATOM 1510 O O . ASN A 1 188 ? -15.575 12.607 13.016 1.00 97.88 188 ASN A O 1
ATOM 1514 N N . GLU A 1 189 ? -16.841 11.045 13.971 1.00 98.00 189 GLU A N 1
ATOM 1515 C CA . GLU A 1 189 ? -15.903 10.815 15.063 1.00 98.00 189 GLU A CA 1
ATOM 1516 C C . GLU A 1 189 ? -14.889 9.740 14.642 1.00 98.00 189 GLU A C 1
ATOM 1518 O O . GLU A 1 189 ? -15.226 8.765 13.965 1.00 98.00 189 GLU A O 1
ATOM 1523 N N . ALA A 1 190 ? -13.616 9.974 14.962 1.00 98.00 190 ALA A N 1
ATOM 1524 C CA . ALA A 1 190 ? -12.545 9.029 14.685 1.00 98.00 190 ALA A CA 1
ATOM 1525 C C . ALA A 1 190 ? -12.294 8.160 15.919 1.00 98.00 190 ALA A C 1
ATOM 1527 O O . ALA A 1 190 ? -12.213 8.666 17.038 1.00 98.00 190 ALA A O 1
ATOM 1528 N N . ILE A 1 191 ? -12.110 6.864 15.700 1.00 98.31 191 ILE A N 1
ATOM 1529 C CA . ILE A 1 191 ? -11.705 5.908 16.732 1.00 98.31 191 ILE A CA 1
ATOM 1530 C C . ILE A 1 191 ? -10.307 5.381 16.441 1.00 98.31 191 ILE A C 1
ATOM 1532 O O . ILE A 1 191 ? -9.907 5.260 15.281 1.00 98.31 191 ILE A O 1
ATOM 1536 N N . THR A 1 192 ? -9.576 5.034 17.495 1.00 98.50 192 THR A N 1
ATOM 1537 C CA . THR A 1 192 ? -8.246 4.435 17.372 1.00 98.50 192 THR A CA 1
ATOM 1538 C C . THR A 1 192 ? -8.371 2.926 17.204 1.00 98.50 192 THR A C 1
ATOM 1540 O O . THR A 1 192 ? -9.173 2.277 17.878 1.00 98.50 192 THR A O 1
ATOM 1543 N N . LEU A 1 193 ? -7.555 2.369 16.314 1.00 98.50 193 LEU A N 1
ATOM 1544 C CA . LEU A 1 193 ? -7.397 0.939 16.100 1.00 98.50 193 LEU A CA 1
ATOM 1545 C C . LEU A 1 193 ? -6.049 0.499 16.673 1.00 98.50 193 LEU A C 1
ATOM 1547 O O . LEU A 1 193 ? -5.005 1.029 16.292 1.00 98.50 193 LEU A O 1
ATOM 1551 N N . SER A 1 194 ? -6.075 -0.477 17.574 1.00 98.25 194 SER A N 1
ATOM 1552 C CA . SER A 1 194 ? -4.878 -1.104 18.133 1.00 98.25 194 SER A CA 1
ATOM 1553 C C . SER A 1 194 ? -4.661 -2.453 17.467 1.00 98.25 194 SER A C 1
ATOM 1555 O O . SER A 1 194 ? -5.605 -3.230 17.330 1.00 98.25 194 SER A O 1
ATOM 1557 N N . VAL A 1 195 ? -3.433 -2.739 17.039 1.00 98.19 195 VAL A N 1
ATOM 1558 C CA . VAL A 1 195 ? -3.079 -3.983 16.352 1.00 98.19 195 VAL A CA 1
ATOM 1559 C C . VAL A 1 195 ? -1.718 -4.481 16.811 1.00 98.19 195 VAL A C 1
ATOM 1561 O O . VAL A 1 195 ? -0.732 -3.747 16.791 1.00 98.19 195 VAL A O 1
ATOM 1564 N N . GLU A 1 196 ? -1.675 -5.749 17.195 1.00 98.25 196 GLU A N 1
ATOM 1565 C CA . GLU A 1 196 ? -0.463 -6.461 17.568 1.00 98.25 196 GLU A CA 1
ATOM 1566 C C . GLU A 1 196 ? -0.543 -7.886 17.023 1.00 98.25 196 GLU A C 1
ATOM 1568 O O . GLU A 1 196 ? -1.479 -8.647 17.297 1.00 98.25 196 GLU A O 1
ATOM 1573 N N . ALA A 1 197 ? 0.442 -8.235 16.205 1.00 98.12 197 ALA A N 1
ATOM 1574 C CA . ALA A 1 197 ? 0.637 -9.579 15.705 1.00 98.12 197 ALA A CA 1
ATOM 1575 C C . ALA A 1 197 ? 2.106 -9.959 15.855 1.00 98.12 197 ALA A C 1
ATOM 1577 O O . ALA A 1 197 ? 2.996 -9.106 15.813 1.00 98.12 197 ALA A O 1
ATOM 1578 N N . ILE A 1 198 ? 2.345 -11.255 15.993 1.00 98.12 198 ILE A N 1
ATOM 1579 C CA . ILE A 1 198 ? 3.677 -11.830 16.093 1.00 98.12 198 ILE A CA 1
ATOM 1580 C C . ILE A 1 198 ? 3.916 -12.774 14.926 1.00 98.12 198 ILE A C 1
ATOM 1582 O O . ILE A 1 198 ? 3.036 -13.526 14.510 1.00 98.12 198 ILE A O 1
ATOM 1586 N N . ASP A 1 199 ? 5.131 -12.758 14.396 1.00 97.44 199 ASP A N 1
ATOM 1587 C CA . ASP A 1 199 ? 5.616 -13.863 13.584 1.00 97.44 199 ASP A CA 1
ATOM 1588 C C . ASP A 1 199 ? 6.198 -14.918 14.539 1.00 97.44 199 ASP A C 1
ATOM 1590 O O . ASP A 1 199 ? 7.098 -14.582 15.318 1.00 97.44 199 ASP A O 1
ATOM 1594 N N . PRO A 1 200 ? 5.763 -16.190 14.495 1.00 97.44 200 PRO A N 1
ATOM 1595 C CA . PRO A 1 200 ? 6.370 -17.254 15.295 1.00 97.44 200 PRO A CA 1
ATOM 1596 C C . PRO A 1 200 ? 7.891 -17.396 15.099 1.00 97.44 200 PRO A C 1
ATOM 1598 O O . PRO A 1 200 ? 8.591 -17.874 15.994 1.00 97.44 200 PRO A O 1
ATOM 1601 N N . LEU A 1 201 ? 8.424 -16.961 13.950 1.00 97.06 201 LEU A N 1
ATOM 1602 C CA . LEU A 1 201 ? 9.861 -16.914 13.658 1.00 97.06 201 LEU A CA 1
ATOM 1603 C C . LEU A 1 201 ? 10.533 -15.584 14.038 1.00 97.06 201 LEU A C 1
ATOM 1605 O O . LEU A 1 201 ? 11.739 -15.449 13.842 1.00 97.06 201 LEU A O 1
ATOM 1609 N N . LYS A 1 202 ? 9.790 -14.629 14.613 1.00 96.62 202 LYS A N 1
ATOM 1610 C CA . LYS A 1 202 ? 10.260 -13.303 15.059 1.00 96.62 202 LYS A CA 1
ATOM 1611 C C . LYS A 1 202 ? 10.881 -12.450 13.949 1.00 96.62 202 LYS A C 1
ATOM 1613 O O . LYS A 1 202 ? 11.853 -11.737 14.188 1.00 96.62 202 LYS A O 1
ATOM 1618 N N . ARG A 1 203 ? 10.340 -12.563 12.738 1.00 95.88 203 ARG A N 1
ATOM 1619 C CA . ARG A 1 203 ? 10.667 -11.678 11.614 1.00 95.88 203 ARG A CA 1
ATOM 1620 C C . ARG A 1 203 ? 9.800 -10.425 11.669 1.00 95.88 203 ARG A C 1
ATOM 1622 O O . ARG A 1 203 ? 8.823 -10.378 12.421 1.00 95.88 203 ARG A O 1
ATOM 1629 N N . ASP A 1 204 ? 10.159 -9.439 10.859 1.00 96.62 204 ASP A N 1
ATOM 1630 C CA . ASP A 1 204 ? 9.376 -8.219 10.734 1.00 96.62 204 ASP A CA 1
ATOM 1631 C C . ASP A 1 204 ? 8.033 -8.496 10.043 1.00 96.62 204 ASP A C 1
ATOM 1633 O O . ASP A 1 204 ? 7.905 -9.361 9.171 1.00 96.62 204 ASP A O 1
ATOM 1637 N N . LEU A 1 205 ? 7.016 -7.742 10.459 1.00 97.81 205 LEU A N 1
ATOM 1638 C CA . LEU A 1 205 ? 5.668 -7.792 9.910 1.00 97.81 205 LEU A CA 1
ATOM 1639 C C . LEU A 1 205 ? 5.281 -6.421 9.380 1.00 97.81 205 LEU A C 1
ATOM 1641 O O . LEU A 1 205 ? 5.542 -5.396 10.014 1.00 97.81 205 LEU A O 1
ATOM 1645 N N . TRP A 1 206 ? 4.574 -6.427 8.260 1.00 97.75 206 TRP A N 1
ATOM 1646 C CA . TRP A 1 206 ? 3.826 -5.271 7.794 1.00 97.75 206 TRP A CA 1
ATOM 1647 C C . TRP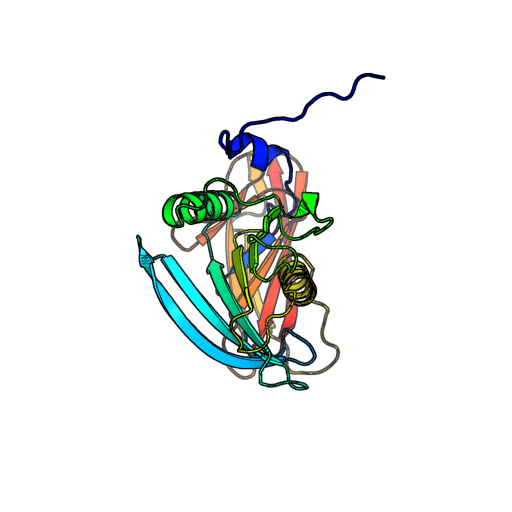 A 1 206 ? 2.335 -5.582 7.813 1.00 97.75 206 TRP A C 1
ATOM 1649 O O . TRP A 1 206 ? 1.916 -6.740 7.917 1.00 97.75 206 TRP A O 1
ATOM 1659 N N . TYR A 1 207 ? 1.523 -4.532 7.747 1.00 98.38 207 TYR A N 1
ATOM 1660 C CA . TYR A 1 207 ? 0.086 -4.650 7.926 1.00 98.38 207 TYR A CA 1
ATOM 1661 C C . TYR A 1 207 ? -0.676 -4.063 6.748 1.00 98.38 207 TYR A C 1
ATOM 1663 O O . TYR A 1 207 ? -0.298 -3.038 6.179 1.00 98.38 207 TYR A O 1
ATOM 1671 N N . LYS A 1 208 ? -1.804 -4.690 6.422 1.00 98.56 208 LYS A N 1
ATOM 1672 C CA . LYS A 1 208 ? -2.810 -4.130 5.520 1.00 98.56 208 LYS A CA 1
ATOM 1673 C C . LYS A 1 208 ? -4.165 -4.139 6.204 1.00 98.56 208 LYS A C 1
ATOM 1675 O O . LYS A 1 208 ? -4.629 -5.181 6.647 1.00 98.56 208 LYS A O 1
ATOM 1680 N N . PHE A 1 209 ? -4.827 -2.999 6.237 1.00 98.56 209 PHE A N 1
ATOM 1681 C CA . PHE A 1 209 ? -6.161 -2.823 6.790 1.00 98.56 209 PHE A CA 1
ATOM 1682 C C . PHE A 1 209 ? -7.133 -2.589 5.647 1.00 98.56 209 PHE A C 1
ATOM 1684 O O . PHE A 1 209 ? -6.852 -1.804 4.744 1.00 98.56 209 PHE A O 1
ATOM 1691 N N . ILE A 1 210 ? -8.264 -3.286 5.674 1.00 98.38 210 ILE A N 1
ATOM 1692 C CA . ILE A 1 210 ? -9.325 -3.154 4.678 1.00 98.38 210 ILE A CA 1
ATOM 1693 C C . ILE A 1 210 ? -10.643 -2.984 5.420 1.00 98.38 210 ILE A C 1
ATOM 1695 O O . ILE A 1 210 ? -11.092 -3.894 6.117 1.00 98.38 210 ILE A O 1
ATOM 1699 N N . ALA A 1 211 ? -11.271 -1.828 5.247 1.00 98.25 211 ALA A N 1
ATOM 1700 C CA . ALA A 1 211 ? -12.587 -1.534 5.781 1.00 98.25 211 ALA A CA 1
ATOM 1701 C C . ALA A 1 211 ? -13.677 -1.769 4.721 1.00 98.25 211 ALA A C 1
ATOM 1703 O O . ALA A 1 211 ? -13.473 -1.600 3.522 1.00 98.25 211 ALA A O 1
ATOM 1704 N N . SER A 1 212 ? -14.868 -2.154 5.164 1.00 97.75 212 SER A N 1
ATOM 1705 C CA . SER A 1 212 ? -16.070 -2.257 4.315 1.00 97.75 212 SER A CA 1
ATOM 1706 C C . SER A 1 212 ? -16.672 -0.892 3.940 1.00 97.75 212 SER A C 1
ATOM 1708 O O . SER A 1 212 ? -17.545 -0.813 3.078 1.00 97.75 212 SER A O 1
ATOM 1710 N N . GLY A 1 213 ? -16.201 0.181 4.579 1.00 96.81 213 GLY A N 1
ATOM 1711 C CA . GLY A 1 213 ? -16.604 1.570 4.375 1.00 96.81 213 GLY A CA 1
ATOM 1712 C C . GLY A 1 213 ? -15.692 2.516 5.166 1.00 96.81 213 GLY A C 1
ATOM 1713 O O . GLY A 1 213 ? -14.643 2.088 5.632 1.00 96.81 213 GLY A O 1
ATOM 1714 N N . GLY A 1 214 ? -16.062 3.792 5.304 1.00 96.62 214 GLY A N 1
ATOM 1715 C CA . GLY A 1 214 ? -15.258 4.788 6.034 1.00 96.62 214 GLY A CA 1
ATOM 1716 C C . GLY A 1 214 ? -13.892 5.099 5.407 1.00 96.62 214 GLY A C 1
ATOM 1717 O O . GLY A 1 214 ? -13.641 4.767 4.250 1.00 96.62 214 GLY A O 1
ATOM 1718 N N . GLU A 1 215 ? -13.030 5.769 6.161 1.00 97.38 215 GLU A N 1
ATOM 1719 C CA . GLU A 1 215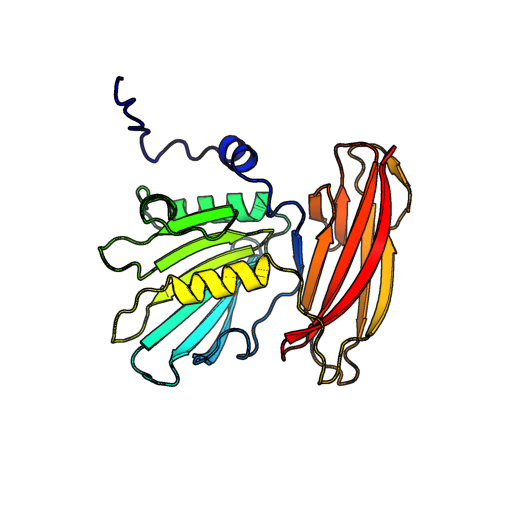 ? -11.654 6.105 5.795 1.00 97.38 215 GLU A CA 1
ATOM 1720 C C . GLU A 1 215 ? -10.691 5.620 6.892 1.00 97.38 215 GLU A C 1
ATOM 1722 O O . GLU A 1 215 ? -11.036 5.610 8.078 1.00 97.38 215 GLU A O 1
ATOM 1727 N N . LEU A 1 216 ? -9.489 5.208 6.480 1.00 98.19 216 LEU A N 1
ATOM 1728 C CA . LEU A 1 216 ? -8.392 4.807 7.363 1.00 98.19 216 LEU A CA 1
ATOM 1729 C C . LEU A 1 216 ? -7.219 5.785 7.221 1.00 98.19 216 LEU A C 1
ATOM 1731 O O . LEU A 1 216 ? -6.854 6.173 6.105 1.00 98.19 216 LEU A O 1
ATOM 1735 N N . ALA A 1 217 ? -6.621 6.170 8.345 1.00 98.06 217 ALA A N 1
ATOM 1736 C CA . ALA A 1 217 ? -5.482 7.084 8.389 1.00 98.06 217 ALA A CA 1
ATOM 1737 C C . ALA A 1 217 ? -4.610 6.833 9.624 1.00 98.06 217 ALA A C 1
ATOM 1739 O O . ALA A 1 217 ? -5.068 6.236 10.591 1.00 98.06 217 ALA A O 1
ATOM 1740 N N . VAL A 1 218 ? -3.373 7.318 9.607 1.00 97.56 218 VAL A N 1
ATOM 1741 C CA . VAL A 1 218 ? -2.506 7.410 10.783 1.00 97.56 218 VAL A CA 1
ATOM 1742 C C . VAL A 1 218 ? -2.378 8.870 11.193 1.00 97.56 218 VAL A C 1
ATOM 1744 O O . VAL A 1 218 ? -1.980 9.715 10.394 1.00 97.56 218 VAL A O 1
ATOM 1747 N N . GLU A 1 219 ? -2.689 9.154 12.451 1.00 96.31 219 GLU A N 1
ATOM 1748 C CA . GLU A 1 219 ? -2.536 10.468 13.076 1.00 96.31 219 GLU A CA 1
ATOM 1749 C C . GLU A 1 219 ? -1.859 10.272 14.431 1.00 96.31 219 GLU A C 1
ATOM 1751 O O . GLU A 1 219 ? -2.271 9.399 15.195 1.00 96.31 219 GLU A O 1
ATOM 1756 N N . ASP A 1 220 ? -0.814 11.050 14.722 1.00 94.25 220 ASP A N 1
ATOM 1757 C CA . ASP A 1 220 ? -0.032 10.932 15.963 1.00 94.25 220 ASP A CA 1
ATOM 1758 C C . ASP A 1 220 ? 0.437 9.488 16.242 1.00 94.25 220 ASP A C 1
ATOM 1760 O O . ASP A 1 220 ? 0.298 8.975 17.350 1.00 94.25 220 ASP A O 1
ATOM 1764 N N . GLU A 1 221 ? 0.943 8.810 15.203 1.00 94.00 221 GLU A N 1
ATOM 1765 C CA . GLU A 1 221 ? 1.394 7.403 15.229 1.00 94.00 221 GLU A CA 1
ATOM 1766 C C . GLU A 1 221 ? 0.292 6.364 15.518 1.00 94.00 221 GLU A C 1
ATOM 1768 O O . GLU A 1 221 ? 0.577 5.175 15.670 1.00 94.00 221 GLU A O 1
ATOM 1773 N N . GLN A 1 222 ? -0.976 6.776 15.542 1.00 97.00 222 GLN A N 1
ATOM 1774 C CA . GLN A 1 222 ? -2.115 5.900 15.792 1.00 97.00 222 GLN A CA 1
ATOM 1775 C C . GLN A 1 222 ? -2.927 5.671 14.524 1.00 97.00 222 GLN A C 1
ATOM 1777 O O . GLN A 1 222 ? -3.357 6.622 13.871 1.00 97.00 222 GLN A O 1
ATOM 1782 N N . LEU A 1 223 ? -3.200 4.404 14.208 1.00 98.25 223 LEU A N 1
ATOM 1783 C CA . LEU A 1 223 ? -4.158 4.049 13.169 1.00 98.25 223 LEU A CA 1
ATOM 1784 C C . LEU A 1 223 ? -5.571 4.433 13.624 1.00 98.25 223 LEU A C 1
ATOM 1786 O O . LEU A 1 223 ? -5.995 4.091 14.728 1.00 98.25 223 LEU A O 1
ATOM 1790 N N . ARG A 1 224 ? -6.309 5.125 12.763 1.00 98.38 224 ARG A N 1
ATOM 1791 C CA . ARG A 1 224 ? -7.659 5.620 13.015 1.00 98.38 224 ARG A CA 1
ATOM 1792 C C . ARG A 1 224 ? -8.625 5.192 11.927 1.00 98.38 224 ARG A C 1
ATOM 1794 O O . ARG A 1 224 ? -8.263 5.085 10.755 1.00 98.38 224 ARG A O 1
ATOM 1801 N N . PHE A 1 225 ? -9.872 5.000 12.338 1.00 98.62 225 PHE A N 1
ATOM 1802 C CA . PHE A 1 225 ? -11.017 4.802 11.460 1.00 98.62 225 PHE A CA 1
ATOM 1803 C C . PHE A 1 225 ? -12.043 5.909 11.686 1.00 98.62 225 PHE A C 1
ATOM 1805 O O . PHE A 1 225 ? -12.341 6.253 12.829 1.00 98.62 225 PHE A O 1
ATOM 1812 N N . GLN A 1 226 ? -12.608 6.431 10.600 1.00 98.19 226 GLN A N 1
ATOM 1813 C CA . GLN A 1 226 ? -13.669 7.435 10.629 1.00 98.19 226 GLN A CA 1
ATOM 1814 C C . GLN A 1 226 ? -14.684 7.147 9.519 1.00 98.19 226 GLN A C 1
ATOM 1816 O O . GLN A 1 226 ? -14.319 6.730 8.422 1.00 98.19 226 GLN A O 1
ATOM 1821 N N . SER A 1 227 ? -15.966 7.413 9.761 1.00 97.81 227 SER A N 1
ATOM 1822 C CA . SER A 1 227 ? -17.002 7.328 8.727 1.00 97.81 227 SER A CA 1
ATOM 1823 C C . SER A 1 227 ? -17.913 8.546 8.761 1.00 97.81 227 SER A C 1
ATOM 1825 O O . SER A 1 227 ? -18.300 9.015 9.826 1.00 97.81 227 SER A O 1
ATOM 1827 N N . ASN A 1 228 ? -18.312 9.019 7.581 1.00 96.88 228 ASN A N 1
ATOM 1828 C CA . ASN A 1 228 ? -19.332 10.055 7.412 1.00 96.88 228 ASN A CA 1
ATOM 1829 C C . ASN A 1 228 ? -20.738 9.483 7.155 1.00 96.88 228 ASN A C 1
ATOM 1831 O O . ASN A 1 228 ? -21.651 10.219 6.782 1.00 96.88 228 ASN A O 1
ATOM 1835 N N . LYS A 1 229 ? -20.902 8.165 7.304 1.00 97.81 229 LYS A N 1
ATOM 1836 C CA . LYS A 1 229 ? -22.166 7.448 7.142 1.00 97.81 229 LYS A CA 1
ATOM 1837 C C . LYS A 1 229 ? -22.431 6.595 8.371 1.00 97.81 229 LYS A C 1
ATOM 1839 O O . LYS A 1 229 ? -21.526 5.900 8.831 1.00 97.81 229 LYS A O 1
ATOM 1844 N N . GLU A 1 230 ? -23.680 6.619 8.818 1.00 98.19 230 GLU A N 1
ATOM 1845 C CA . GLU A 1 230 ? -24.222 5.672 9.788 1.00 98.19 230 GLU A CA 1
ATOM 1846 C C . GLU A 1 230 ? -24.124 4.239 9.243 1.00 98.19 230 GLU A C 1
ATOM 1848 O O . GLU A 1 230 ? -24.254 4.009 8.033 1.00 98.19 230 GLU A O 1
ATOM 1853 N N . GLY A 1 231 ? -23.909 3.271 10.131 1.00 98.12 231 GLY A N 1
ATOM 1854 C CA . GLY A 1 231 ? -23.971 1.858 9.790 1.00 98.12 231 GLY A CA 1
ATOM 1855 C C . GLY A 1 231 ? -22.949 0.992 10.509 1.00 98.12 231 GLY A C 1
ATOM 1856 O O . GLY A 1 231 ? -22.157 1.441 11.332 1.00 98.12 231 GLY A O 1
ATOM 1857 N N . LYS A 1 232 ? -22.979 -0.295 10.168 1.00 98.38 232 LYS A N 1
ATOM 1858 C CA . LYS A 1 232 ? -22.060 -1.306 10.683 1.00 98.38 232 LYS A CA 1
ATOM 1859 C C . LYS A 1 232 ? -20.916 -1.504 9.694 1.00 98.38 232 LYS A C 1
ATOM 1861 O O . LYS A 1 232 ? -21.158 -1.924 8.562 1.00 98.38 232 LYS A O 1
ATOM 1866 N N . PHE A 1 233 ? -19.691 -1.255 10.135 1.00 98.44 233 PHE A N 1
ATOM 1867 C CA . PHE A 1 233 ? -18.485 -1.389 9.328 1.00 98.44 233 PHE A CA 1
ATOM 1868 C C . PHE A 1 233 ? -17.600 -2.508 9.869 1.00 98.44 233 PHE A C 1
ATOM 1870 O O . PHE A 1 233 ? -17.191 -2.505 11.027 1.00 98.44 233 PHE A O 1
ATOM 1877 N N . GLU A 1 234 ? -17.291 -3.472 9.011 1.00 98.56 234 GLU A N 1
ATOM 1878 C CA . GLU A 1 234 ? -16.229 -4.450 9.236 1.00 98.56 234 GLU A CA 1
ATOM 1879 C C . GLU A 1 234 ? -14.882 -3.852 8.834 1.00 98.56 234 GLU A C 1
ATOM 1881 O O . GLU A 1 234 ? -14.779 -3.229 7.770 1.00 98.56 234 GLU A O 1
ATOM 1886 N N . ILE A 1 235 ? -13.866 -4.063 9.669 1.00 98.62 235 ILE A N 1
ATOM 1887 C CA . ILE A 1 235 ? -12.475 -3.690 9.405 1.00 98.62 235 ILE A CA 1
ATOM 1888 C C . ILE A 1 235 ? -11.635 -4.945 9.602 1.00 98.62 235 ILE A C 1
ATOM 1890 O O . ILE A 1 235 ? -11.640 -5.524 10.686 1.00 98.62 235 ILE A O 1
ATOM 1894 N N . THR A 1 236 ? -10.925 -5.368 8.561 1.00 98.56 236 THR A N 1
ATOM 1895 C CA . THR A 1 236 ? -10.022 -6.521 8.608 1.00 98.56 236 THR A CA 1
ATOM 1896 C C . THR A 1 236 ? -8.578 -6.042 8.570 1.00 98.56 236 THR A C 1
ATOM 1898 O O . THR A 1 236 ? -8.179 -5.385 7.609 1.00 98.56 236 THR A O 1
ATOM 1901 N N . ALA A 1 237 ? -7.793 -6.393 9.584 1.00 98.56 237 ALA A N 1
ATOM 1902 C CA . ALA A 1 237 ? -6.343 -6.277 9.569 1.00 98.56 237 ALA A CA 1
ATOM 1903 C C . ALA A 1 237 ? -5.735 -7.573 9.033 1.00 98.56 237 ALA A C 1
ATOM 1905 O O . ALA A 1 237 ? -6.154 -8.661 9.419 1.00 98.56 237 ALA A O 1
ATOM 1906 N N . TYR A 1 238 ? -4.725 -7.452 8.183 1.00 98.44 238 TYR A N 1
ATOM 1907 C CA . TYR A 1 238 ? -3.873 -8.544 7.743 1.00 98.44 238 TYR A CA 1
ATOM 1908 C C . TYR A 1 238 ? -2.457 -8.275 8.230 1.00 98.44 238 TYR A C 1
ATOM 1910 O O . TYR A 1 238 ? -1.910 -7.219 7.916 1.00 98.44 238 TYR A O 1
ATOM 1918 N N . ALA A 1 239 ? -1.879 -9.215 8.970 1.00 97.88 239 ALA A N 1
ATOM 1919 C CA . ALA A 1 239 ? -0.458 -9.226 9.298 1.00 97.88 239 ALA A CA 1
ATOM 1920 C C . ALA A 1 239 ? 0.259 -10.086 8.256 1.00 97.88 239 ALA A C 1
ATOM 1922 O O . ALA A 1 239 ? -0.242 -11.160 7.910 1.00 97.88 239 ALA A O 1
ATOM 1923 N N . ILE A 1 240 ? 1.378 -9.598 7.715 1.00 97.50 240 ILE A N 1
ATOM 1924 C CA . ILE A 1 240 ? 2.015 -10.179 6.529 1.00 97.50 240 ILE A CA 1
ATOM 1925 C C . ILE A 1 240 ? 3.527 -10.303 6.753 1.00 97.50 240 ILE A C 1
ATOM 1927 O O . ILE A 1 240 ? 4.179 -9.333 7.143 1.00 97.50 240 ILE A O 1
ATOM 1931 N N . THR A 1 241 ? 4.069 -11.503 6.519 1.00 96.69 241 THR A N 1
ATOM 1932 C CA . THR A 1 241 ? 5.507 -11.806 6.646 1.00 96.69 241 THR A CA 1
ATOM 1933 C C . THR A 1 241 ? 6.294 -11.384 5.409 1.00 96.69 241 THR A C 1
ATOM 1935 O O . THR A 1 241 ? 5.730 -11.063 4.361 1.00 96.69 241 THR A O 1
ATOM 1938 N N . GLU A 1 242 ? 7.621 -11.481 5.503 1.00 94.50 242 GLU A N 1
ATOM 1939 C CA . GLU A 1 242 ? 8.539 -11.263 4.383 1.00 94.50 242 GLU A CA 1
ATOM 1940 C C . GLU A 1 242 ? 8.281 -12.204 3.195 1.00 94.50 242 GLU A C 1
ATOM 1942 O O . GLU A 1 242 ? 8.385 -11.810 2.041 1.00 94.50 242 GLU A O 1
ATOM 1947 N N . GLU A 1 243 ? 7.863 -13.446 3.428 1.00 93.38 243 GLU A N 1
ATOM 1948 C CA . GLU A 1 243 ? 7.537 -14.383 2.344 1.00 93.38 243 GLU A CA 1
ATOM 1949 C C . GLU A 1 243 ? 6.130 -14.183 1.770 1.00 93.38 243 GLU A C 1
ATOM 1951 O O . GLU A 1 243 ? 5.699 -14.958 0.914 1.00 93.38 243 GLU A O 1
ATOM 1956 N N . GLY A 1 244 ? 5.405 -13.163 2.237 1.00 93.69 244 GLY A N 1
ATOM 1957 C CA . GLY A 1 244 ? 4.039 -12.874 1.818 1.00 93.69 244 GLY A CA 1
ATOM 1958 C C . GLY A 1 244 ? 2.991 -13.782 2.460 1.00 93.69 244 GLY A C 1
ATOM 1959 O O . GLY A 1 244 ? 1.851 -13.811 1.990 1.00 93.69 244 GLY A O 1
ATOM 1960 N N . PHE A 1 245 ? 3.338 -14.523 3.520 1.00 95.44 245 PHE A N 1
ATOM 1961 C CA . PHE A 1 245 ? 2.348 -15.276 4.284 1.00 95.44 245 PHE A CA 1
ATOM 1962 C C . PHE A 1 245 ? 1.506 -14.320 5.117 1.00 95.44 245 PHE A C 1
ATOM 1964 O O . PHE A 1 245 ? 2.044 -13.463 5.815 1.00 95.44 245 PHE A O 1
ATOM 1971 N N . ALA A 1 246 ? 0.187 -14.475 5.049 1.00 96.31 246 ALA A N 1
ATOM 1972 C CA . ALA A 1 246 ? -0.746 -13.560 5.687 1.00 96.31 246 ALA A CA 1
ATOM 1973 C C . ALA A 1 246 ? -1.751 -14.290 6.579 1.00 96.31 246 ALA A C 1
ATOM 1975 O O . ALA A 1 246 ? -2.245 -15.364 6.226 1.00 96.31 246 ALA A O 1
ATOM 1976 N N . GLU A 1 247 ? -2.095 -13.654 7.694 1.00 96.69 247 GLU A N 1
ATOM 1977 C CA . GLU A 1 247 ? -3.240 -14.002 8.538 1.00 96.69 247 GLU A CA 1
ATOM 1978 C C . GLU A 1 247 ? -4.135 -12.769 8.682 1.00 96.69 247 GLU A C 1
ATOM 1980 O O . GLU A 1 247 ? -3.637 -11.645 8.604 1.00 96.69 247 GLU A O 1
ATOM 1985 N N . GLY A 1 248 ? -5.447 -12.961 8.852 1.00 97.00 248 GLY A N 1
ATOM 1986 C CA . GLY A 1 248 ? -6.416 -11.869 8.941 1.00 97.00 248 GLY A CA 1
ATOM 1987 C C . GLY A 1 248 ? -7.248 -11.911 10.222 1.00 97.00 248 GLY A C 1
ATOM 1988 O O . GLY A 1 248 ? -7.757 -12.964 10.593 1.00 97.00 248 GLY A O 1
ATOM 1989 N N . SER A 1 249 ? -7.457 -10.757 10.854 1.00 97.62 249 SER A N 1
ATOM 1990 C CA . SER A 1 249 ? -8.369 -10.573 11.989 1.00 97.62 249 SER A CA 1
ATOM 1991 C C . SER A 1 249 ? -9.378 -9.472 11.672 1.00 97.62 249 SER A C 1
ATOM 1993 O O . SER A 1 249 ? -9.029 -8.474 11.046 1.00 97.62 249 SER A O 1
ATOM 1995 N N . THR A 1 250 ? -10.644 -9.652 12.052 1.00 98.44 250 THR A N 1
ATOM 1996 C CA . THR A 1 250 ? -11.725 -8.706 11.726 1.00 98.44 250 THR A CA 1
ATOM 1997 C C . THR A 1 250 ? -12.428 -8.223 12.981 1.00 98.44 250 THR A C 1
ATOM 1999 O O . THR A 1 250 ? -12.837 -9.029 13.814 1.00 98.44 250 THR A O 1
ATOM 2002 N N . ILE A 1 251 ? -12.635 -6.911 13.060 1.00 98.62 251 ILE A N 1
ATOM 2003 C CA . ILE A 1 251 ? -13.470 -6.255 14.065 1.00 98.62 251 ILE A CA 1
ATOM 2004 C C . ILE A 1 251 ? -14.674 -5.584 13.404 1.00 98.62 251 ILE A C 1
ATOM 2006 O O . ILE A 1 251 ? -14.765 -5.463 12.180 1.00 98.62 251 ILE A O 1
ATOM 2010 N N . THR A 1 252 ? -15.619 -5.146 14.228 1.00 98.62 252 THR A N 1
ATOM 2011 C CA . THR A 1 252 ? -16.820 -4.432 13.799 1.00 98.62 252 THR A CA 1
ATOM 2012 C C . THR A 1 252 ? -16.950 -3.132 14.575 1.00 98.62 252 THR A C 1
ATOM 2014 O O . THR A 1 252 ? -16.877 -3.143 15.800 1.00 98.62 252 THR A O 1
ATOM 2017 N N . VAL A 1 253 ? -17.243 -2.048 13.862 1.00 98.56 253 VAL A N 1
ATOM 2018 C CA . VAL A 1 253 ? -17.524 -0.723 14.419 1.00 98.56 253 VAL A CA 1
ATOM 2019 C C . VAL A 1 253 ? -18.912 -0.286 13.959 1.00 98.56 253 VAL A C 1
ATOM 2021 O O . VAL A 1 253 ? -19.224 -0.360 12.770 1.00 98.56 253 VAL A O 1
ATOM 2024 N N . ASN A 1 254 ? -19.752 0.159 14.888 1.00 98.50 254 ASN A N 1
ATOM 2025 C CA . ASN A 1 254 ? -21.052 0.756 14.591 1.00 98.50 254 ASN A CA 1
ATOM 2026 C C . ASN A 1 254 ? -20.922 2.281 14.619 1.00 98.50 254 ASN A C 1
ATOM 2028 O O . ASN A 1 254 ? -20.337 2.839 15.543 1.00 98.50 254 ASN A O 1
ATOM 2032 N N . VAL A 1 255 ? -21.447 2.951 13.604 1.00 98.44 255 VAL A N 1
ATOM 2033 C CA . VAL A 1 255 ? -21.458 4.411 13.510 1.00 98.44 255 VAL A CA 1
ATOM 2034 C C . VAL A 1 255 ? -22.904 4.865 13.614 1.00 98.44 255 VAL A C 1
ATOM 2036 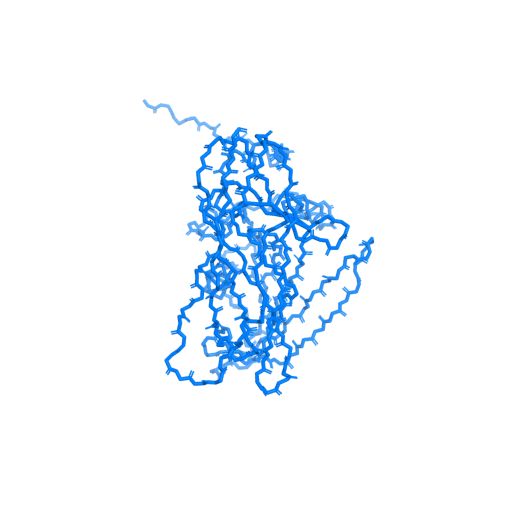O O . VAL A 1 255 ? -23.719 4.395 12.818 1.00 98.44 255 VAL A O 1
ATOM 2039 N N . GLU A 1 256 ? -23.194 5.735 14.581 1.00 97.00 256 GLU A N 1
ATOM 2040 C CA . GLU A 1 256 ? -24.537 6.213 14.962 1.00 97.00 256 GLU A CA 1
ATOM 2041 C C . GLU A 1 256 ? -24.657 7.747 14.905 1.00 97.00 256 GLU A C 1
ATOM 2043 O O . GLU A 1 256 ? -23.625 8.453 15.027 1.00 97.00 256 GLU A O 1
#

Solvent-accessible surface area (backbone atoms only — not comparable to full-atom values): 14067 Å² total; per-residue (Å²): 136,81,86,77,80,82,76,69,70,79,71,82,82,49,66,69,56,52,59,69,75,44,65,80,27,34,26,29,36,65,42,73,78,81,86,69,48,65,89,48,90,66,40,40,60,76,44,78,48,78,42,80,52,74,91,85,38,54,37,38,39,37,34,32,31,32,75,90,44,77,48,36,25,38,38,36,40,38,34,77,38,51,20,29,69,48,9,50,50,51,53,51,55,50,40,69,72,62,80,50,71,76,60,47,53,24,62,85,72,77,42,90,44,49,68,46,35,32,30,44,81,70,90,61,42,30,26,42,40,29,24,42,21,11,34,27,38,36,41,30,45,71,30,88,47,82,45,67,38,62,63,64,47,46,50,51,36,44,67,70,73,49,81,78,65,76,55,94,69,83,82,51,39,45,76,81,43,72,49,57,79,49,55,62,41,46,57,65,44,72,41,48,48,50,77,42,68,43,40,89,85,71,58,72,66,26,39,41,35,42,36,78,50,51,39,38,36,47,56,96,92,36,42,32,42,34,28,88,56,70,47,80,34,46,37,34,42,29,40,30,40,63,82,63,25,34,34,77,51,75,46,63,37,36,27,87

Radius of gyration: 19.23 Å; Cα contacts (8 Å, |Δi|>4): 586; chains: 1; bounding box: 45×46×54 Å

Organism: NCBI:txid1736908

Nearest PDB structures (foldseek):
  4tn9-assembly1_A  TM=7.656E-01  e=2.188E-03  Hathewaya histolytica
  4u6t-assembly1_A  TM=7.327E-01  e=1.177E-03  Hathewaya histolytica
  4m02-assembly1_A  TM=7.210E-01  e=1.955E-03  Staphylococcus aureus subsp. aureus NCTC 8325
  4aqo-assembly1_A  TM=7.633E-01  e=3.846E-03  Hathewaya histolytica
  2y72-assembly2_B  TM=7.414E-01  e=4.069E-03  Hathewaya histolytica

Secondary structure (DSSP, 8-state):
---------TT---HHHHHHH--GGGGEEEES----S-SSTTEEEEEEEEEE-STT-EEEEEEEEETTEEEEEEEEEEEE-SBHHHHHHHHHHHHHHTT-TTPEEGGGGT---SSEEEE-SSSS--EEEEEETTEEEEEEE-SSS----HHHHHHHHHHHHSPPPPPSSSPPPEEEEEEES-SEE-TT-EEEEEEEEE-TT----EEEEEESSSEEEEETTEEEEE-SS-EEEEEEEEEE-TT--EEEEEEEEEE-

pLDDT: mean 91.67, std 13.32, range [33.62, 98.62]

Mean predicted aligned error: 5.06 Å